Protein AF-A0A0L8GBX6-F1 (afdb_monomer_lite)

pLDDT: mean 94.2, std 7.74, range [41.94, 98.81]

InterPro domains:
  IPR024571 ERAP1-like C-terminal domain [PF11838] (95-309)
  IPR050344 Peptidase M1 family aminopeptidases [PTHR11533] (4-308)

Foldseek 3Di:
DDDPPDDPVCVQVCLVPVDDAAWEWEWEDDPWWKIKTFIDGDDQAAPDDDDLVVGPLSNFHQWFKWKDFPVCLPDIDTDGPRDRMDMDTDPGDAEMQICALVPTPYAYHYPPVNLVRLLVCLQVPVVSGPLSSLLRNLLRLLSCCSRVNHPVVSSVSSCQSLLVPDWLRNLVSNVVSCVVVQVVPVPPPCNVVVLVSLCVNLVSVLVVQDLDDDDDPRSLNNNLSSLLSCVVSPPPVSLVVLLVQLVCCLVPVDDDDPSCLLVSLQSNQQVDDPVSLVSLVVVLVPDPDPVSVVSSVSSSVNHPPVVSVVD

Sequence (311 aa):
QTVNGTYQIKKIMDTWTRQMGYPVVNIKADGKDHYIIEQKRFLLQPGDKFNVSESPYKYMWHIPFVYSFMSKPSQTELHWLSNSSDRIKATGSGWILGNVDHIGFYRVNYEVSMWKQLTEQLHKDHTVFVASSRAGLIGDALNLARAGQLDYHIALNITTYLKKESDFVPWKAFLDGLEFVNAMLDTSDSYGNFQKYLTDMVTPVFKKIKLNGKGTLPQRYMRRLILNAACNLEIPEAVQYATKMFKDWMETGRQLPSDLATIIYTVGIRQGNAREWDFTWNQTRHTNVAAEKHMLLEALAQTEVPWLFWR

Structure (mmCIF, N/CA/C/O backbone):
data_AF-A0A0L8GBX6-F1
#
_entry.id   AF-A0A0L8GBX6-F1
#
loop_
_atom_site.group_PDB
_atom_site.id
_atom_site.type_symbol
_atom_site.label_atom_id
_atom_site.label_alt_id
_atom_site.label_comp_id
_atom_site.label_asym_id
_atom_site.label_entity_id
_atom_site.label_seq_id
_atom_site.pdbx_PDB_ins_code
_atom_site.Cartn_x
_atom_site.Cartn_y
_atom_site.Cartn_z
_atom_site.occupancy
_atom_site.B_iso_or_equiv
_atom_site.auth_seq_id
_atom_site.auth_comp_id
_atom_site.auth_asym_id
_atom_site.auth_atom_id
_atom_site.pdbx_PDB_model_num
ATOM 1 N N . GLN A 1 1 ? 12.654 8.987 -29.866 1.00 50.06 1 GLN A N 1
ATOM 2 C CA . GLN A 1 1 ? 13.602 9.793 -30.667 1.00 50.06 1 GLN A CA 1
ATOM 3 C C . GLN A 1 1 ? 13.111 11.234 -30.689 1.00 50.06 1 GLN A C 1
ATOM 5 O O . GLN A 1 1 ? 11.961 11.467 -31.050 1.00 50.06 1 GLN A O 1
ATOM 10 N N . THR A 1 2 ? 13.925 12.169 -30.200 1.00 41.94 2 THR A N 1
ATOM 11 C CA . THR A 1 2 ? 13.651 13.613 -30.226 1.00 41.94 2 THR A CA 1
ATOM 12 C C . THR A 1 2 ? 13.906 14.153 -31.633 1.00 41.94 2 THR A C 1
ATOM 14 O O . THR A 1 2 ? 14.853 13.740 -32.296 1.00 41.94 2 THR A O 1
ATOM 17 N N . VAL A 1 3 ? 13.061 15.069 -32.102 1.00 44.28 3 VAL A N 1
ATOM 18 C CA . VAL A 1 3 ? 13.350 15.903 -33.279 1.00 44.28 3 VAL A CA 1
ATOM 19 C C . VAL A 1 3 ? 13.622 17.294 -32.717 1.00 44.28 3 VAL A C 1
ATOM 21 O O . VAL A 1 3 ? 12.799 17.803 -31.965 1.00 44.28 3 VAL A O 1
ATOM 24 N N . ASN A 1 4 ? 14.790 17.878 -32.996 1.00 42.16 4 ASN A N 1
ATOM 25 C CA . ASN A 1 4 ? 15.197 19.205 -32.502 1.00 42.16 4 ASN A CA 1
ATOM 26 C C . ASN A 1 4 ? 15.151 19.384 -30.970 1.00 42.16 4 ASN A C 1
ATOM 28 O O . ASN A 1 4 ? 14.726 20.425 -30.476 1.00 42.16 4 ASN A O 1
ATOM 32 N N . GLY A 1 5 ? 15.532 18.361 -30.196 1.00 56.31 5 GLY A N 1
ATOM 33 C CA . GLY A 1 5 ? 15.589 18.466 -28.728 1.00 56.31 5 GLY A CA 1
ATOM 34 C C . GLY A 1 5 ? 14.229 18.615 -28.031 1.00 56.31 5 GLY A C 1
ATOM 35 O O . GLY A 1 5 ? 14.183 18.738 -26.812 1.00 56.31 5 GLY A O 1
ATOM 36 N N . THR A 1 6 ? 13.119 18.553 -28.773 1.00 64.75 6 THR A N 1
ATOM 37 C CA . THR A 1 6 ? 11.760 18.593 -28.228 1.00 64.75 6 THR A CA 1
ATOM 38 C C . THR A 1 6 ? 11.142 17.199 -28.268 1.00 64.75 6 THR A C 1
ATOM 40 O O . THR A 1 6 ? 11.087 16.522 -29.300 1.00 64.75 6 THR A O 1
ATOM 43 N N . TYR A 1 7 ? 10.692 16.730 -27.104 1.00 70.94 7 TYR A N 1
ATOM 44 C CA . TYR A 1 7 ? 9.902 15.511 -27.008 1.00 70.94 7 TYR A CA 1
ATOM 45 C C . TYR A 1 7 ? 8.553 15.741 -27.684 1.00 70.94 7 TYR A C 1
ATOM 47 O O . TYR A 1 7 ? 7.867 16.725 -27.408 1.00 70.94 7 TYR A O 1
ATOM 55 N N . GLN A 1 8 ? 8.142 14.824 -28.561 1.00 86.25 8 GLN A N 1
ATOM 56 C CA . GLN A 1 8 ? 6.804 14.871 -29.145 1.00 86.25 8 GLN A CA 1
ATOM 57 C C . GLN A 1 8 ? 5.789 14.415 -28.092 1.00 86.25 8 GLN A C 1
ATOM 59 O O . GLN A 1 8 ? 5.391 13.252 -28.073 1.00 86.25 8 GLN A O 1
ATOM 64 N N . ILE A 1 9 ? 5.384 15.342 -27.215 1.00 90.88 9 ILE A N 1
ATOM 65 C CA . ILE A 1 9 ? 4.489 15.088 -26.073 1.00 90.88 9 ILE A CA 1
ATOM 66 C C . ILE A 1 9 ? 3.227 14.352 -26.511 1.00 90.88 9 ILE A C 1
ATOM 68 O O . ILE A 1 9 ? 2.837 13.385 -25.867 1.00 90.88 9 ILE A O 1
ATOM 72 N N . LYS A 1 10 ? 2.649 14.732 -27.658 1.00 93.69 10 LYS A N 1
ATOM 73 C CA . LYS A 1 10 ? 1.495 14.034 -28.230 1.00 93.69 10 LYS A CA 1
ATOM 74 C C . LYS A 1 10 ? 1.762 12.536 -28.413 1.00 93.69 10 LYS A C 1
ATOM 76 O O . LYS A 1 10 ? 0.964 11.739 -27.951 1.00 93.69 10 LYS A O 1
ATOM 81 N N . LYS A 1 11 ? 2.889 12.142 -29.020 1.00 92.44 11 LYS A N 1
ATOM 82 C CA . LYS A 1 11 ? 3.222 10.721 -29.232 1.00 92.44 11 LYS A CA 1
ATOM 83 C C . LYS A 1 11 ? 3.402 9.969 -27.917 1.00 92.44 11 LYS A C 1
ATOM 85 O O . LYS A 1 11 ? 2.966 8.831 -27.812 1.00 92.44 11 LYS A O 1
ATOM 90 N N . ILE A 1 12 ? 4.017 10.605 -26.919 1.00 94.31 12 ILE A N 1
ATOM 91 C CA . ILE A 1 12 ? 4.177 10.019 -25.583 1.00 94.31 12 ILE A CA 1
ATOM 92 C C . ILE A 1 12 ? 2.800 9.806 -24.947 1.00 94.31 12 ILE A C 1
ATOM 94 O O . ILE A 1 12 ? 2.446 8.678 -24.619 1.00 94.31 12 ILE A O 1
ATOM 98 N N . MET A 1 13 ? 1.998 10.866 -24.837 1.00 96.00 13 MET A N 1
ATOM 99 C CA . MET A 1 13 ? 0.688 10.831 -24.180 1.00 96.00 13 MET A CA 1
ATOM 100 C C . MET A 1 13 ? -0.334 9.972 -24.920 1.00 96.00 13 MET A C 1
ATOM 102 O O . MET A 1 13 ? -1.193 9.371 -24.281 1.00 96.00 13 MET A O 1
ATOM 106 N N . ASP A 1 14 ? -0.226 9.854 -26.241 1.00 96.94 14 ASP A N 1
ATOM 107 C CA . ASP A 1 14 ? -1.043 8.945 -27.040 1.00 96.94 14 ASP A CA 1
ATOM 108 C C . ASP A 1 14 ? -0.862 7.492 -26.556 1.00 96.94 14 ASP A C 1
ATOM 110 O O . ASP A 1 14 ? -1.855 6.791 -26.366 1.00 96.94 14 ASP A O 1
ATOM 114 N N . THR A 1 15 ? 0.365 7.065 -26.217 1.00 96.94 15 THR A N 1
ATOM 115 C CA . THR A 1 15 ? 0.583 5.730 -25.621 1.00 96.94 15 THR A CA 1
ATOM 116 C C . THR A 1 15 ? -0.029 5.579 -24.225 1.00 96.94 15 THR A C 1
ATOM 118 O O . THR A 1 15 ? -0.349 4.468 -23.828 1.00 96.94 15 THR A O 1
ATOM 121 N N . TRP A 1 16 ? -0.248 6.657 -23.471 1.00 97.44 16 TRP A N 1
ATOM 122 C CA . TRP A 1 16 ? -0.824 6.590 -22.118 1.00 97.44 16 TRP A CA 1
ATOM 123 C C . TRP A 1 16 ? -2.346 6.752 -22.082 1.00 97.44 16 TRP A C 1
ATOM 125 O O . TRP A 1 16 ? -2.990 6.261 -21.163 1.00 97.44 16 TRP A O 1
ATOM 135 N N . THR A 1 17 ? -2.926 7.441 -23.064 1.00 97.19 17 THR A N 1
ATOM 136 C CA . THR A 1 17 ? -4.338 7.871 -23.034 1.00 97.19 17 THR A CA 1
ATOM 137 C C . THR A 1 17 ? -5.224 7.158 -24.052 1.00 97.19 17 THR A C 1
ATOM 139 O O . THR A 1 17 ? -6.444 7.184 -23.915 1.00 97.19 17 THR A O 1
ATOM 142 N N . ARG A 1 18 ? -4.639 6.510 -25.070 1.00 97.06 18 ARG A N 1
ATOM 143 C CA . ARG A 1 18 ? -5.373 5.835 -26.158 1.00 97.06 18 ARG A CA 1
ATOM 144 C C . ARG A 1 18 ? -5.243 4.307 -26.141 1.00 97.06 18 ARG A C 1
ATOM 146 O O . ARG A 1 18 ? -5.521 3.652 -27.142 1.00 97.06 18 ARG A O 1
ATOM 153 N N . GLN A 1 19 ? -4.824 3.732 -25.019 1.00 96.19 19 GLN A N 1
ATOM 154 C CA . GLN A 1 19 ? -4.879 2.294 -24.754 1.00 96.19 19 GLN A CA 1
ATOM 155 C C . GLN A 1 19 ? -5.146 2.054 -23.268 1.00 96.19 19 GLN A C 1
ATOM 157 O O . GLN A 1 19 ? -4.774 2.868 -22.428 1.00 96.19 19 GLN A O 1
ATOM 162 N N . MET A 1 20 ? -5.803 0.942 -22.945 1.00 95.62 20 MET A N 1
ATOM 163 C CA . MET A 1 20 ? -6.130 0.588 -21.563 1.00 95.62 20 MET A CA 1
ATOM 164 C C . MET A 1 20 ? -4.948 -0.060 -20.826 1.00 95.62 20 MET A C 1
ATOM 166 O O . MET A 1 20 ? -4.113 -0.737 -21.430 1.00 95.62 20 MET A O 1
ATOM 170 N N . GLY A 1 21 ? -4.960 0.044 -19.497 1.00 95.94 21 GLY A N 1
ATOM 171 C CA . GLY A 1 21 ? -3.960 -0.568 -18.623 1.00 95.94 21 GLY A CA 1
ATOM 172 C C . GLY A 1 21 ? -2.679 0.257 -18.496 1.00 95.94 21 GLY A C 1
ATOM 173 O O . GLY A 1 21 ? -2.625 1.417 -18.897 1.00 95.94 21 GLY A O 1
ATOM 174 N N . TYR A 1 22 ? -1.656 -0.349 -17.901 1.00 97.56 22 TYR A N 1
ATOM 175 C CA . TYR A 1 22 ? -0.358 0.274 -17.649 1.00 97.56 22 TYR A CA 1
ATOM 176 C C . TYR A 1 22 ? 0.760 -0.783 -17.672 1.00 97.56 22 TYR A C 1
ATOM 178 O O . TYR A 1 22 ? 0.467 -1.984 -17.576 1.00 97.56 22 TYR A O 1
ATOM 186 N N . PRO A 1 23 ? 2.035 -0.379 -17.820 1.00 98.19 23 PRO A N 1
ATOM 187 C CA . PRO A 1 23 ? 3.134 -1.327 -17.899 1.00 98.19 23 PRO A CA 1
ATOM 188 C C . PRO A 1 23 ? 3.715 -1.716 -16.533 1.00 98.19 23 PRO A C 1
ATOM 190 O O . PRO A 1 23 ? 3.636 -0.986 -15.545 1.00 98.19 23 PRO A O 1
ATOM 193 N N . VAL A 1 24 ? 4.382 -2.866 -16.525 1.00 98.56 24 VAL A N 1
ATOM 194 C CA . VAL A 1 24 ? 5.437 -3.225 -15.577 1.00 98.56 24 VAL A CA 1
ATOM 195 C C . VAL A 1 24 ? 6.780 -3.160 -16.303 1.00 98.56 24 VAL A C 1
ATOM 197 O O . VAL A 1 24 ? 6.906 -3.642 -17.431 1.00 98.56 24 VAL A O 1
ATOM 200 N N . VAL A 1 25 ? 7.785 -2.568 -15.662 1.00 98.75 25 VAL A N 1
ATOM 201 C CA . VAL A 1 25 ? 9.176 -2.555 -16.124 1.00 98.75 25 VAL A CA 1
ATOM 202 C C . VAL A 1 25 ? 9.954 -3.598 -15.329 1.00 98.75 25 VAL A C 1
ATOM 204 O O . VAL A 1 25 ? 10.100 -3.476 -14.117 1.00 98.75 25 VAL A O 1
ATOM 207 N N . ASN A 1 26 ? 10.437 -4.634 -16.007 1.00 98.75 26 ASN A N 1
ATOM 208 C CA . ASN A 1 26 ? 11.270 -5.683 -15.434 1.00 98.75 26 ASN A CA 1
ATOM 209 C C . ASN A 1 26 ? 12.742 -5.299 -15.561 1.00 98.75 26 ASN A C 1
ATOM 211 O O . ASN A 1 26 ? 13.184 -4.931 -16.648 1.00 98.75 26 ASN A O 1
ATOM 215 N N . ILE A 1 27 ? 13.497 -5.429 -14.476 1.00 98.38 27 ILE A N 1
ATOM 216 C CA . ILE A 1 27 ? 14.912 -5.073 -14.404 1.00 98.38 27 ILE A CA 1
ATOM 217 C C . ILE A 1 27 ? 15.731 -6.313 -14.067 1.00 98.38 27 ILE A C 1
ATOM 219 O O . ILE A 1 27 ? 15.430 -7.027 -13.108 1.00 98.38 27 ILE A O 1
ATOM 223 N N . LYS A 1 28 ? 16.775 -6.565 -14.856 1.00 96.94 28 LYS A N 1
ATOM 224 C CA . LYS A 1 28 ? 17.704 -7.686 -14.665 1.00 96.94 28 LYS A CA 1
ATOM 225 C C . LYS A 1 28 ? 19.137 -7.217 -14.870 1.00 96.94 28 LYS A C 1
ATOM 227 O O . LYS A 1 28 ? 19.373 -6.352 -15.714 1.00 96.94 28 LYS A O 1
ATOM 232 N N . ALA A 1 29 ? 20.089 -7.778 -14.134 1.00 94.19 29 ALA A N 1
ATOM 233 C CA . ALA A 1 29 ? 21.500 -7.574 -14.420 1.00 94.19 29 ALA A CA 1
ATOM 234 C C . ALA A 1 29 ? 21.865 -8.158 -15.791 1.00 94.19 29 ALA A C 1
ATOM 236 O O . ALA A 1 29 ? 21.363 -9.201 -16.212 1.00 94.19 29 ALA A O 1
ATOM 237 N N . ASP A 1 30 ? 22.770 -7.472 -16.476 1.00 93.31 30 ASP A N 1
ATOM 238 C CA . ASP A 1 30 ? 23.343 -7.876 -17.751 1.00 93.31 30 ASP A CA 1
ATOM 239 C C . ASP A 1 30 ? 24.867 -7.769 -17.659 1.00 93.31 30 ASP A C 1
ATOM 241 O O . ASP A 1 30 ? 25.499 -6.761 -17.993 1.00 93.31 30 ASP A O 1
ATOM 245 N N . GLY A 1 31 ? 25.453 -8.819 -17.083 1.00 88.06 31 GLY A N 1
ATOM 246 C CA . GLY A 1 31 ? 26.841 -8.808 -16.643 1.00 88.06 31 GLY A CA 1
ATOM 247 C C . GLY A 1 31 ? 27.059 -7.875 -15.448 1.00 88.06 31 GLY A C 1
ATOM 248 O O . GLY A 1 31 ? 26.172 -7.676 -14.622 1.00 88.06 31 GLY A O 1
ATOM 249 N N . LYS A 1 32 ? 28.276 -7.332 -15.326 1.00 85.12 32 LYS A N 1
ATOM 250 C CA . LYS A 1 32 ? 28.657 -6.431 -14.221 1.00 85.12 32 LYS A CA 1
ATOM 251 C C . LYS A 1 32 ? 28.409 -4.953 -14.523 1.00 85.12 32 LYS A C 1
ATOM 253 O O . LYS A 1 32 ? 28.341 -4.151 -13.598 1.00 85.12 32 LYS A O 1
ATOM 258 N N . ASP A 1 33 ? 28.283 -4.613 -15.803 1.00 91.44 33 ASP A N 1
ATOM 259 C CA . ASP A 1 33 ? 28.371 -3.228 -16.270 1.00 91.44 33 ASP A CA 1
ATOM 260 C C . ASP A 1 33 ? 27.039 -2.674 -16.780 1.00 91.44 33 ASP A C 1
ATOM 262 O O . ASP A 1 33 ? 26.972 -1.494 -17.124 1.00 91.44 33 ASP A O 1
ATOM 266 N N . HIS A 1 34 ? 25.986 -3.495 -16.868 1.00 95.19 34 HIS A N 1
ATOM 267 C CA . HIS A 1 34 ? 24.696 -3.083 -17.418 1.00 95.19 34 HIS A CA 1
ATOM 268 C C . HIS A 1 34 ? 23.513 -3.716 -16.680 1.00 95.19 34 HIS A C 1
ATOM 270 O O . HIS A 1 34 ? 23.617 -4.781 -16.073 1.00 95.19 34 HIS A O 1
ATOM 276 N N . TYR A 1 35 ? 22.368 -3.053 -16.797 1.00 96.94 35 TYR A N 1
ATOM 277 C CA . TYR A 1 35 ? 21.045 -3.573 -16.484 1.00 96.94 35 TYR A CA 1
ATOM 278 C C . TYR A 1 35 ? 20.208 -3.589 -17.761 1.00 96.94 35 TYR A C 1
ATOM 280 O O . TYR A 1 35 ? 20.256 -2.640 -18.545 1.00 96.94 35 TYR A O 1
ATOM 288 N N . ILE A 1 36 ? 19.414 -4.635 -17.957 1.00 97.75 36 ILE A N 1
ATOM 289 C CA . ILE A 1 36 ? 18.358 -4.664 -18.969 1.00 97.75 36 ILE A CA 1
ATOM 290 C C . ILE A 1 36 ? 17.059 -4.230 -18.302 1.00 97.75 36 ILE A C 1
ATOM 292 O O . ILE A 1 36 ? 16.670 -4.790 -17.276 1.00 97.75 36 ILE A O 1
ATOM 296 N N . ILE A 1 37 ? 16.382 -3.261 -18.916 1.00 98.38 37 ILE A N 1
ATOM 297 C CA . ILE A 1 37 ? 15.014 -2.872 -18.578 1.00 98.38 37 ILE A CA 1
ATOM 298 C C . ILE A 1 37 ? 14.073 -3.339 -19.689 1.00 98.38 37 ILE A C 1
ATOM 300 O O . ILE A 1 37 ? 14.341 -3.121 -20.867 1.00 98.38 37 ILE A O 1
ATOM 304 N N . GLU A 1 38 ? 12.975 -3.999 -19.333 1.00 98.56 38 GLU A N 1
ATOM 305 C CA . GLU A 1 38 ? 12.003 -4.560 -20.278 1.00 98.56 38 GLU A CA 1
ATOM 306 C C . GLU A 1 38 ? 10.580 -4.197 -19.849 1.00 98.56 38 GLU A C 1
ATOM 308 O O . GLU A 1 38 ? 10.145 -4.562 -18.757 1.00 98.56 38 GLU A O 1
ATOM 313 N N . GLN A 1 39 ? 9.828 -3.513 -20.712 1.00 98.31 39 GLN A N 1
ATOM 314 C CA . GLN A 1 39 ? 8.428 -3.190 -20.442 1.00 98.31 39 GLN A CA 1
ATOM 315 C C . GLN A 1 39 ? 7.481 -4.276 -20.954 1.00 98.31 39 GLN A C 1
ATOM 317 O O . GLN A 1 39 ? 7.644 -4.807 -22.054 1.00 98.31 39 GLN A O 1
ATOM 322 N N . LYS A 1 40 ? 6.447 -4.569 -20.165 1.00 96.31 40 LYS A N 1
ATOM 323 C CA . LYS A 1 40 ? 5.321 -5.437 -20.536 1.00 96.31 40 LYS A CA 1
ATOM 324 C C . LYS A 1 40 ? 4.026 -4.847 -20.001 1.00 96.31 40 LYS A C 1
ATOM 326 O O . LYS A 1 40 ? 4.043 -4.171 -18.977 1.00 96.31 40 LYS A O 1
ATOM 331 N N . ARG A 1 41 ? 2.891 -5.135 -20.642 1.00 97.50 41 ARG A N 1
ATOM 332 C CA . ARG A 1 41 ? 1.573 -4.842 -20.058 1.00 97.50 41 ARG A CA 1
ATOM 333 C C . ARG A 1 41 ? 1.441 -5.573 -18.722 1.00 97.50 41 ARG A C 1
ATOM 335 O O . ARG A 1 41 ? 1.626 -6.787 -18.674 1.00 97.50 41 ARG A O 1
ATOM 342 N N . PHE A 1 42 ? 1.103 -4.850 -17.659 1.00 97.94 42 PHE A N 1
ATOM 343 C CA . PHE A 1 42 ? 0.782 -5.467 -16.380 1.00 97.94 42 PHE A CA 1
ATOM 344 C C . PHE A 1 42 ? -0.674 -5.944 -16.383 1.00 97.94 42 PHE A C 1
ATOM 346 O O . PHE A 1 42 ? -1.583 -5.197 -16.752 1.00 97.94 42 PHE A O 1
ATOM 353 N N . LEU A 1 43 ? -0.883 -7.189 -15.965 1.00 97.06 43 LEU A N 1
ATOM 354 C CA . LEU A 1 43 ? -2.191 -7.800 -15.751 1.00 97.06 43 LEU A CA 1
ATOM 355 C C . LEU A 1 43 ? -2.208 -8.372 -14.340 1.00 97.06 43 LEU A C 1
ATOM 357 O O . LEU A 1 43 ? -1.216 -8.952 -13.901 1.00 97.06 43 LEU A O 1
ATOM 361 N N . LEU A 1 44 ? -3.307 -8.145 -13.622 1.00 94.31 44 LEU A N 1
ATOM 362 C CA . LEU A 1 44 ? -3.374 -8.438 -12.195 1.00 94.31 44 LEU A CA 1
ATOM 363 C C . LEU A 1 44 ? -3.715 -9.900 -11.906 1.00 94.31 44 LEU A C 1
ATOM 365 O O . LEU A 1 44 ? -3.267 -10.403 -10.880 1.00 94.31 44 LEU A O 1
ATOM 369 N N . GLN A 1 45 ? -4.512 -10.568 -12.749 1.00 91.94 45 GLN A N 1
ATOM 370 C CA . GLN A 1 45 ? -4.819 -11.978 -12.522 1.00 91.94 45 GLN A CA 1
ATOM 371 C C . GLN A 1 45 ? -3.765 -12.866 -13.195 1.00 91.94 45 GLN A C 1
ATOM 373 O O . GLN A 1 45 ? -3.465 -12.683 -14.382 1.00 91.94 45 GLN A O 1
ATOM 378 N N . PRO A 1 46 ? -3.191 -13.834 -12.461 1.00 89.56 46 PRO A N 1
ATOM 379 C CA . PRO A 1 46 ? -2.285 -14.810 -13.043 1.00 89.56 46 PRO A CA 1
ATOM 380 C C . PRO A 1 46 ? -2.946 -15.549 -14.209 1.00 89.56 46 PRO A C 1
ATOM 382 O O . PRO A 1 46 ? -4.043 -16.085 -14.082 1.00 89.56 46 PRO A O 1
ATOM 385 N N . GLY A 1 47 ? -2.257 -15.605 -15.348 1.00 87.44 47 GLY A N 1
ATOM 386 C CA . GLY A 1 47 ? -2.740 -16.313 -16.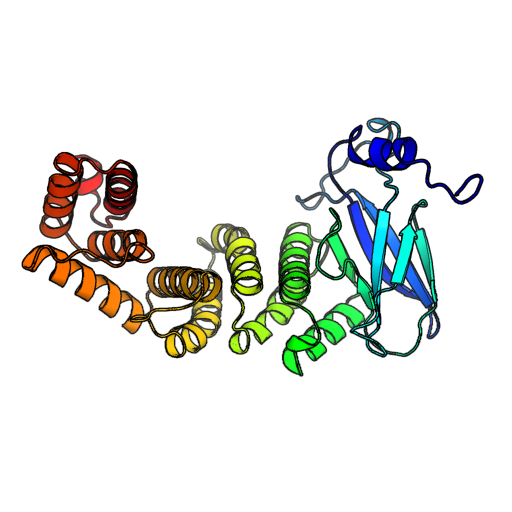535 1.00 87.44 47 GLY A CA 1
ATOM 387 C C . GLY A 1 47 ? -3.661 -15.503 -17.451 1.00 87.44 47 GLY A C 1
ATOM 388 O O . GLY A 1 47 ? -3.973 -16.001 -18.536 1.00 87.44 47 GLY A O 1
ATOM 389 N N . ASP A 1 48 ? -4.029 -14.268 -17.086 1.00 90.69 48 ASP A N 1
ATOM 390 C CA . ASP A 1 48 ? -4.744 -13.370 -17.994 1.00 90.69 48 ASP A CA 1
ATOM 391 C C . ASP A 1 48 ? -3.955 -13.185 -19.295 1.00 90.69 48 ASP A C 1
ATOM 393 O O . ASP A 1 48 ? -2.744 -12.939 -19.311 1.00 90.69 48 ASP A O 1
ATOM 397 N N . LYS A 1 49 ? -4.672 -13.284 -20.414 1.00 90.62 49 LYS A N 1
ATOM 398 C CA . LYS A 1 49 ? -4.134 -13.062 -21.755 1.00 90.62 49 LYS A CA 1
ATOM 399 C C . LYS A 1 49 ? -4.765 -11.818 -22.352 1.00 90.62 49 LYS A C 1
ATOM 401 O O . LYS A 1 49 ? -5.895 -11.461 -22.040 1.00 90.62 49 LYS A O 1
ATOM 406 N N . PHE A 1 50 ? -4.035 -11.186 -23.257 1.00 92.44 50 PHE A N 1
ATOM 407 C CA . PHE A 1 50 ? -4.532 -10.056 -24.023 1.00 92.44 50 PHE A CA 1
ATOM 408 C C . PHE A 1 50 ? -4.167 -10.207 -25.490 1.00 92.44 50 PHE A C 1
ATOM 410 O O . PHE A 1 50 ? -3.140 -10.798 -25.832 1.00 92.44 50 PHE A O 1
ATOM 417 N N . ASN A 1 51 ? -4.995 -9.638 -26.360 1.00 94.19 51 ASN A N 1
ATOM 418 C CA . ASN A 1 51 ? -4.695 -9.572 -27.777 1.00 94.19 51 ASN A CA 1
ATOM 419 C C . ASN A 1 51 ? -3.917 -8.287 -28.078 1.00 94.19 51 ASN A C 1
ATOM 421 O O . ASN A 1 51 ? -4.436 -7.183 -27.952 1.00 94.19 51 ASN A O 1
ATOM 425 N N . VAL A 1 52 ? -2.662 -8.429 -28.504 1.00 92.94 52 VAL A N 1
ATOM 426 C CA . VAL A 1 52 ? -1.772 -7.300 -28.825 1.00 92.94 52 VAL A CA 1
ATOM 427 C C . VAL A 1 52 ? -2.373 -6.373 -29.892 1.00 92.94 52 VAL A C 1
ATOM 429 O O . VAL A 1 52 ? -2.138 -5.167 -29.843 1.00 92.94 52 VAL A O 1
ATOM 432 N N . SER A 1 53 ? -3.176 -6.909 -30.818 1.00 94.31 53 SER A N 1
ATOM 433 C CA . SER A 1 53 ? -3.799 -6.140 -31.903 1.00 94.31 53 SER A CA 1
ATOM 434 C C . SER A 1 53 ? -4.966 -5.252 -31.455 1.00 94.31 53 SER A C 1
ATOM 436 O O . SER A 1 53 ? -5.393 -4.403 -32.232 1.00 94.31 53 SER A O 1
ATOM 438 N N . GLU A 1 54 ? -5.479 -5.403 -30.228 1.00 95.19 54 GLU A N 1
ATOM 439 C CA . GLU A 1 54 ? -6.526 -4.515 -29.685 1.00 95.19 54 GLU A CA 1
ATOM 440 C C . GLU A 1 54 ? -6.006 -3.103 -29.405 1.00 95.19 54 GLU A C 1
ATOM 442 O O . GLU A 1 54 ? -6.780 -2.146 -29.380 1.00 95.19 54 GLU A O 1
ATOM 447 N N . SER A 1 55 ? -4.694 -2.958 -29.201 1.00 96.06 55 SER A N 1
ATOM 448 C CA . SER A 1 55 ? -4.065 -1.657 -29.027 1.00 96.06 55 SER A CA 1
ATOM 449 C C . SER A 1 55 ? -3.354 -1.222 -30.311 1.00 96.06 55 SER A C 1
ATOM 451 O O . SER A 1 55 ? -2.469 -1.939 -30.791 1.00 96.06 55 SER A O 1
ATOM 453 N N . PRO A 1 56 ? -3.605 0.001 -30.814 1.00 95.25 56 PRO A N 1
ATOM 454 C CA . PRO A 1 56 ? -2.817 0.562 -31.912 1.00 95.25 56 PRO A CA 1
ATOM 455 C C . PRO A 1 56 ? -1.338 0.774 -31.535 1.00 95.25 56 PRO A C 1
ATOM 457 O O . PRO A 1 56 ? -0.494 0.915 -32.418 1.00 95.25 56 PRO A O 1
ATOM 460 N N . TYR A 1 57 ? -1.007 0.752 -30.239 1.00 95.88 57 TYR A N 1
ATOM 461 C CA . TYR A 1 57 ? 0.358 0.853 -29.711 1.00 95.88 57 TYR A CA 1
ATOM 462 C C . TYR A 1 57 ? 0.912 -0.494 -29.238 1.00 95.88 57 TYR A C 1
ATOM 464 O O . TYR A 1 57 ? 1.981 -0.528 -28.633 1.00 95.88 57 TYR A O 1
ATOM 472 N N . LYS A 1 58 ? 0.200 -1.605 -29.489 1.00 96.00 58 LYS A N 1
ATOM 473 C CA . LYS A 1 58 ? 0.618 -2.968 -29.119 1.00 96.00 58 LYS A CA 1
ATOM 474 C C . LYS A 1 58 ? 0.939 -3.136 -27.627 1.00 96.00 58 LYS A C 1
ATOM 476 O O . LYS A 1 58 ? 1.753 -3.981 -27.267 1.00 96.00 58 LYS A O 1
ATOM 481 N N . TYR A 1 59 ? 0.314 -2.326 -26.766 1.00 96.81 59 TYR A N 1
ATOM 482 C CA . T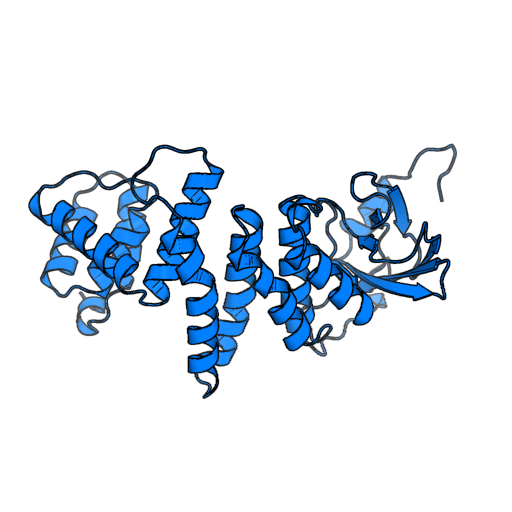YR A 1 59 ? 0.619 -2.257 -25.332 1.00 96.81 59 TYR A CA 1
ATOM 483 C C . TYR A 1 59 ? 2.094 -1.974 -25.038 1.00 96.81 59 TYR A C 1
ATOM 485 O O . TYR A 1 59 ? 2.705 -2.591 -24.168 1.00 96.81 59 TYR A O 1
ATOM 493 N N . MET A 1 60 ? 2.658 -1.027 -25.785 1.00 96.62 60 MET A N 1
ATOM 494 C CA . MET A 1 60 ? 3.950 -0.415 -25.511 1.00 96.62 60 MET A CA 1
ATOM 495 C C . MET A 1 60 ? 3.737 1.056 -25.154 1.00 96.62 60 MET A C 1
ATOM 497 O O . MET A 1 60 ? 2.909 1.742 -25.761 1.00 96.62 60 MET A O 1
ATOM 501 N N . TRP A 1 61 ? 4.486 1.534 -24.167 1.00 97.69 61 TRP A N 1
ATOM 502 C CA . TRP A 1 61 ? 4.432 2.903 -23.676 1.00 97.69 61 TRP A CA 1
ATOM 503 C C . TRP A 1 61 ? 5.767 3.606 -23.888 1.00 97.69 61 TRP A C 1
ATOM 505 O O . TRP A 1 61 ? 6.832 2.989 -23.860 1.00 97.69 61 TRP A O 1
ATOM 515 N N . HIS A 1 62 ? 5.716 4.924 -24.062 1.00 96.94 62 HIS A N 1
ATOM 516 C CA . HIS A 1 62 ? 6.897 5.769 -23.910 1.00 96.94 62 HIS A CA 1
ATOM 517 C C . HIS A 1 62 ? 7.048 6.128 -22.432 1.00 96.94 62 HIS A C 1
ATOM 519 O O . HIS A 1 62 ? 6.385 7.044 -21.936 1.00 96.94 62 HIS A O 1
ATOM 525 N N . ILE A 1 63 ? 7.888 5.371 -21.725 1.00 97.62 63 ILE A N 1
ATOM 526 C CA . ILE A 1 63 ? 8.026 5.457 -20.270 1.00 97.62 63 ILE A CA 1
ATOM 527 C C . ILE A 1 63 ? 9.202 6.381 -19.910 1.00 97.62 63 ILE A C 1
ATOM 529 O O . ILE A 1 63 ? 10.336 6.080 -20.299 1.00 97.62 63 ILE A O 1
ATOM 533 N N . PRO A 1 64 ? 8.978 7.475 -19.153 1.00 96.25 64 PRO A N 1
ATOM 534 C CA . PRO A 1 64 ? 10.055 8.195 -18.483 1.00 96.25 64 PRO A CA 1
ATOM 535 C C . PRO A 1 64 ? 10.527 7.364 -17.283 1.00 96.25 64 PRO A C 1
ATOM 537 O O . PRO A 1 64 ? 9.957 7.419 -16.190 1.00 96.25 64 PRO A O 1
ATOM 540 N N . PHE A 1 65 ? 11.538 6.531 -17.511 1.00 97.44 65 PHE A N 1
ATOM 541 C CA . PHE A 1 65 ? 12.095 5.648 -16.500 1.00 97.44 65 PHE A CA 1
ATOM 542 C C . PHE A 1 65 ? 13.106 6.418 -15.647 1.00 97.44 65 PHE A C 1
ATOM 544 O O . PHE A 1 65 ? 14.234 6.665 -16.074 1.00 97.44 65 PHE A O 1
ATOM 551 N N . VAL A 1 66 ? 12.671 6.837 -14.458 1.00 97.12 66 VAL A N 1
ATOM 552 C CA . VAL A 1 66 ? 13.506 7.546 -13.481 1.00 97.12 66 VAL A CA 1
ATOM 553 C C . VAL A 1 66 ? 14.108 6.528 -12.525 1.00 97.12 66 VAL A C 1
ATOM 555 O O . VAL A 1 66 ? 13.369 5.729 -11.952 1.00 97.12 66 VAL A O 1
ATOM 558 N N . TYR A 1 67 ? 15.423 6.551 -12.335 1.00 97.44 67 TYR A N 1
ATOM 559 C CA . TYR A 1 67 ? 16.114 5.575 -11.494 1.00 97.44 67 TYR A CA 1
ATOM 560 C C . TYR A 1 67 ? 17.274 6.182 -10.705 1.00 97.44 67 TYR A C 1
ATOM 562 O O . TYR A 1 67 ? 17.755 7.267 -11.023 1.00 97.44 67 TYR A O 1
ATOM 570 N N . SER A 1 68 ? 17.733 5.470 -9.678 1.00 96.94 68 SER A N 1
ATOM 571 C CA . SER A 1 68 ? 18.983 5.757 -8.969 1.00 96.94 68 SER A CA 1
ATOM 572 C C . SER A 1 68 ? 19.746 4.470 -8.658 1.00 96.94 68 SER A C 1
ATOM 574 O O . SER A 1 68 ? 19.185 3.372 -8.661 1.00 96.94 68 SER A O 1
ATOM 576 N N . PHE A 1 69 ? 21.049 4.594 -8.410 1.00 97.00 69 PHE A N 1
ATOM 577 C CA . PHE A 1 69 ? 21.919 3.468 -8.069 1.00 97.00 69 PHE A CA 1
ATOM 578 C C . PHE A 1 69 ? 22.296 3.482 -6.593 1.00 97.00 69 PHE A C 1
ATOM 580 O O . PHE A 1 69 ? 22.421 4.546 -5.988 1.00 97.00 69 PHE A O 1
ATOM 587 N N . 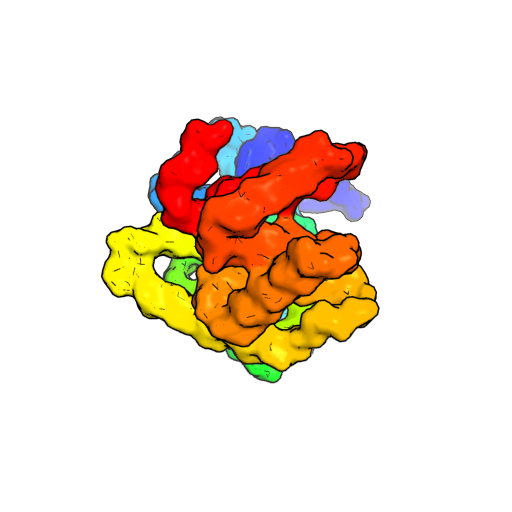MET A 1 70 ? 22.617 2.307 -6.048 1.00 95.50 70 MET A N 1
ATOM 588 C CA . MET A 1 70 ? 23.152 2.167 -4.690 1.00 95.50 70 MET A CA 1
ATOM 589 C C . MET A 1 70 ? 24.383 3.045 -4.413 1.00 95.50 70 MET A C 1
ATOM 591 O O . MET A 1 70 ? 24.551 3.532 -3.298 1.00 95.50 70 MET A O 1
ATOM 595 N N . SER A 1 71 ? 25.240 3.271 -5.413 1.00 94.62 71 SER A N 1
ATOM 596 C CA . SER A 1 71 ? 26.433 4.120 -5.290 1.00 94.62 71 SER A CA 1
ATOM 597 C C . SER A 1 71 ? 26.103 5.608 -5.122 1.00 94.62 71 SER A C 1
ATOM 599 O O . SER A 1 71 ? 26.911 6.354 -4.568 1.00 94.62 71 SER A O 1
ATOM 601 N N . LYS A 1 72 ? 24.934 6.048 -5.606 1.00 94.69 72 LYS A N 1
ATOM 602 C CA . LYS A 1 72 ? 24.475 7.444 -5.600 1.00 94.69 72 LYS A CA 1
ATOM 603 C C . LYS A 1 72 ? 22.953 7.510 -5.391 1.00 94.69 72 LYS A C 1
ATOM 605 O O . LYS A 1 72 ? 22.231 7.955 -6.282 1.00 94.69 72 LYS A O 1
ATOM 610 N N . PRO A 1 73 ? 22.446 7.091 -4.220 1.00 93.06 73 PRO A N 1
ATOM 611 C CA . PRO A 1 73 ? 21.011 6.893 -3.998 1.00 93.06 73 PRO A CA 1
ATOM 612 C C . PRO A 1 73 ? 20.187 8.181 -4.139 1.00 93.06 73 PRO A C 1
ATOM 614 O O . PRO A 1 73 ? 19.029 8.127 -4.543 1.00 93.06 73 PRO A O 1
ATOM 617 N N . SER A 1 74 ? 20.794 9.334 -3.838 1.00 92.19 74 SER A N 1
ATOM 618 C CA . SER A 1 74 ? 20.167 10.660 -3.916 1.00 92.19 74 SER A CA 1
ATOM 619 C C . SER A 1 74 ? 20.237 11.312 -5.301 1.00 92.19 74 SER A C 1
ATOM 621 O O . SER A 1 74 ? 19.661 12.380 -5.487 1.00 92.19 74 SER A O 1
ATOM 623 N N . GLN A 1 75 ? 20.955 10.720 -6.261 1.00 94.44 75 GLN A N 1
ATOM 624 C CA . GLN A 1 75 ? 21.048 11.236 -7.625 1.00 94.44 75 GLN A CA 1
ATOM 625 C C . GLN A 1 75 ? 20.137 10.417 -8.539 1.00 94.44 75 GLN A C 1
ATOM 627 O O . GLN A 1 75 ? 20.359 9.223 -8.734 1.00 94.44 75 GLN A O 1
ATOM 632 N N . THR A 1 76 ? 19.127 11.072 -9.109 1.00 95.38 76 THR A N 1
ATOM 633 C CA . THR A 1 76 ? 18.235 10.454 -10.089 1.00 95.38 76 THR A CA 1
ATOM 634 C C . THR A 1 76 ? 18.731 10.678 -11.512 1.00 95.38 76 THR A C 1
ATOM 636 O O . THR A 1 76 ? 19.265 11.731 -11.863 1.00 95.38 76 THR A O 1
ATOM 639 N N . GLU A 1 77 ? 18.532 9.665 -12.342 1.00 95.94 77 GLU A N 1
ATOM 640 C CA . GLU A 1 77 ? 18.758 9.690 -13.780 1.00 95.94 77 GLU A CA 1
ATOM 641 C C . GLU A 1 77 ? 17.435 9.397 -14.499 1.00 95.94 77 GLU A C 1
ATOM 643 O O . GLU A 1 77 ? 16.553 8.729 -13.955 1.00 95.94 77 GLU A O 1
ATOM 648 N N . LEU A 1 78 ? 17.280 9.917 -15.719 1.00 95.50 78 LEU A N 1
ATOM 649 C CA . LEU A 1 78 ? 16.097 9.711 -16.556 1.00 95.50 78 LEU A CA 1
ATOM 650 C C . LEU A 1 78 ? 16.497 9.006 -17.849 1.00 95.50 78 LEU A C 1
ATOM 652 O O . LEU A 1 78 ? 17.298 9.530 -18.624 1.00 95.50 78 LEU A O 1
ATOM 656 N N . HIS A 1 79 ? 15.852 7.877 -18.125 1.00 95.38 79 HIS A N 1
ATOM 657 C CA . HIS A 1 79 ? 15.946 7.165 -19.393 1.00 95.38 79 HIS A CA 1
ATOM 658 C C . HIS A 1 79 ? 14.571 7.044 -20.052 1.00 95.38 79 HIS A C 1
ATOM 660 O O . HIS A 1 79 ? 13.590 6.681 -19.409 1.00 95.38 79 HIS A O 1
ATOM 666 N N . TRP A 1 80 ? 14.476 7.322 -21.351 1.00 94.94 80 TRP A N 1
ATOM 667 C CA . TRP A 1 80 ? 13.219 7.175 -22.090 1.00 94.94 80 TRP A CA 1
ATOM 668 C C . TRP A 1 80 ? 13.104 5.784 -22.708 1.00 94.94 80 TRP A C 1
ATOM 670 O O . TRP A 1 80 ? 13.536 5.561 -23.841 1.00 94.94 80 TRP A O 1
ATOM 680 N N . LEU A 1 81 ? 12.442 4.865 -22.004 1.00 96.69 81 LEU A N 1
ATOM 681 C CA . LEU A 1 81 ? 12.156 3.528 -22.518 1.00 96.69 81 LEU A CA 1
ATOM 682 C C . LEU A 1 81 ? 11.029 3.609 -23.560 1.00 96.69 81 LEU A C 1
ATOM 684 O O . LEU A 1 81 ? 9.849 3.697 -23.230 1.00 96.69 81 LEU A O 1
ATOM 688 N N . SER A 1 82 ? 11.418 3.644 -24.836 1.00 93.25 82 SER A N 1
ATOM 689 C CA . SER A 1 82 ? 10.502 3.752 -25.987 1.00 93.25 82 SER A CA 1
ATOM 690 C C . SER A 1 82 ? 10.336 2.454 -26.777 1.00 93.25 82 SER A C 1
ATOM 692 O O . SER A 1 82 ? 9.443 2.369 -27.614 1.00 93.25 82 SER A O 1
ATOM 694 N N . ASN A 1 83 ? 11.211 1.482 -26.528 1.00 93.75 83 ASN A N 1
ATOM 695 C CA . ASN A 1 83 ? 11.183 0.149 -27.120 1.00 93.75 83 ASN A CA 1
ATOM 696 C C . ASN A 1 83 ? 10.717 -0.869 -26.070 1.00 93.75 83 ASN A C 1
ATOM 698 O O . ASN A 1 83 ? 10.593 -0.536 -24.889 1.00 93.75 83 ASN A O 1
ATOM 702 N N . SER A 1 84 ? 10.509 -2.122 -26.483 1.00 95.56 84 SER A N 1
ATOM 703 C CA . SER A 1 84 ? 10.170 -3.222 -25.569 1.00 95.56 84 SER A CA 1
ATOM 704 C C . SER A 1 84 ? 11.232 -3.443 -24.491 1.00 95.56 84 SER A C 1
ATOM 706 O O . SER A 1 84 ? 10.899 -3.799 -23.365 1.00 95.56 84 SER A O 1
ATOM 708 N N . SER A 1 85 ? 12.501 -3.202 -24.820 1.00 97.69 85 SER A N 1
ATOM 709 C CA . SER A 1 85 ? 13.625 -3.305 -23.896 1.00 97.69 85 SER A CA 1
ATOM 710 C C . SER A 1 85 ? 14.728 -2.309 -24.230 1.00 97.69 85 SER A C 1
ATOM 712 O O . SER A 1 85 ? 14.860 -1.894 -25.384 1.00 97.69 85 SER A O 1
ATOM 714 N N . ASP A 1 86 ? 15.545 -1.975 -23.238 1.00 97.31 86 ASP A N 1
ATOM 715 C CA . ASP A 1 86 ? 16.751 -1.164 -23.399 1.00 97.31 86 ASP A CA 1
ATOM 716 C C . ASP A 1 86 ? 17.814 -1.529 -22.348 1.00 97.31 86 ASP A C 1
ATOM 718 O O . ASP A 1 86 ? 17.539 -2.298 -21.421 1.00 97.31 86 ASP A O 1
ATOM 722 N N . ARG A 1 87 ? 19.029 -0.989 -22.493 1.00 96.19 87 ARG A N 1
ATOM 723 C CA . ARG A 1 87 ? 20.149 -1.213 -21.567 1.00 96.19 87 ARG A CA 1
ATOM 724 C C . ARG A 1 87 ? 20.528 0.077 -20.848 1.00 96.19 87 ARG A C 1
ATOM 726 O O . ARG A 1 87 ? 20.746 1.107 -21.477 1.00 96.19 87 ARG A O 1
ATOM 733 N N . ILE A 1 88 ? 20.685 -0.010 -19.532 1.00 96.50 88 ILE A N 1
ATOM 734 C CA . ILE A 1 88 ? 21.217 1.057 -18.681 1.00 96.50 88 ILE A CA 1
ATOM 735 C C . ILE A 1 88 ? 22.619 0.658 -18.236 1.00 96.50 88 ILE A C 1
ATOM 737 O O . ILE A 1 88 ? 22.824 -0.448 -17.742 1.00 96.50 88 ILE A O 1
ATOM 741 N N . LYS A 1 89 ? 23.592 1.559 -18.382 1.00 95.62 89 LYS A N 1
ATOM 742 C CA . LYS A 1 89 ? 24.952 1.335 -17.883 1.00 95.62 89 LYS A CA 1
ATOM 743 C C . LYS A 1 89 ? 24.968 1.408 -16.355 1.00 95.62 89 LYS A C 1
ATOM 745 O O . LYS A 1 89 ? 24.539 2.401 -15.777 1.00 95.62 89 LYS A O 1
ATOM 750 N N . ALA A 1 90 ? 25.486 0.374 -15.705 1.00 91.75 90 ALA A N 1
ATOM 751 C CA . ALA A 1 90 ? 25.678 0.350 -14.265 1.00 91.75 90 ALA A CA 1
ATOM 752 C C . ALA A 1 90 ? 26.821 1.294 -13.855 1.00 91.75 90 ALA A C 1
ATOM 754 O O . ALA A 1 90 ? 27.833 1.421 -14.545 1.00 91.75 90 ALA A O 1
ATOM 755 N N . THR A 1 91 ? 26.676 1.944 -12.700 1.00 86.69 91 THR A N 1
ATOM 756 C CA . THR A 1 91 ? 27.710 2.822 -12.114 1.00 86.69 91 THR A CA 1
ATOM 757 C C . THR A 1 91 ? 28.405 2.188 -10.902 1.00 86.69 91 THR A C 1
ATOM 759 O O . THR A 1 91 ? 29.086 2.872 -10.139 1.00 86.69 91 THR A O 1
ATOM 762 N N . GLY A 1 92 ? 28.230 0.878 -10.715 1.00 81.69 92 GLY A N 1
ATOM 763 C CA . GLY A 1 92 ? 28.771 0.092 -9.610 1.00 81.69 92 GLY A CA 1
ATOM 764 C C . GLY A 1 92 ? 27.990 -1.207 -9.407 1.00 81.69 92 GLY A C 1
ATOM 765 O O . GLY A 1 92 ? 27.036 -1.490 -10.133 1.00 81.69 92 GLY A O 1
ATOM 766 N N . SER A 1 93 ? 28.386 -1.982 -8.399 1.00 84.56 93 SER A N 1
ATOM 767 C CA . SER A 1 93 ? 27.605 -3.119 -7.911 1.00 84.56 93 SER A CA 1
ATOM 768 C C . SER A 1 93 ? 26.496 -2.649 -6.969 1.00 84.56 93 SER A C 1
ATOM 770 O O . SER A 1 93 ? 26.631 -1.627 -6.295 1.00 84.56 93 SER A O 1
ATOM 772 N N . GLY A 1 94 ? 25.407 -3.410 -6.897 1.00 91.25 94 GLY A N 1
ATOM 773 C CA . GLY A 1 94 ? 24.310 -3.134 -5.978 1.00 91.25 94 GLY A CA 1
ATOM 774 C C . GLY A 1 94 ? 22.950 -3.177 -6.659 1.00 91.25 94 GLY A C 1
ATOM 775 O O . GLY A 1 94 ? 22.793 -3.692 -7.765 1.00 91.25 94 GLY A O 1
ATOM 776 N N . TRP A 1 95 ? 21.965 -2.597 -5.984 1.00 96.06 95 TRP A N 1
ATOM 777 C CA . TRP A 1 95 ? 20.639 -2.393 -6.543 1.00 96.06 95 TRP A CA 1
ATOM 778 C C . TRP A 1 95 ? 20.597 -1.144 -7.444 1.00 96.06 95 TRP A C 1
ATOM 780 O O . TRP A 1 95 ? 21.309 -0.157 -7.229 1.00 96.06 95 TRP A O 1
ATOM 790 N N . ILE A 1 96 ? 19.711 -1.191 -8.438 1.00 97.50 96 ILE A N 1
ATOM 791 C CA . ILE A 1 96 ? 19.139 -0.030 -9.126 1.00 97.50 96 ILE A CA 1
ATOM 792 C C . ILE A 1 96 ? 17.694 0.096 -8.637 1.00 97.50 96 ILE A C 1
ATOM 794 O O . ILE A 1 96 ? 16.972 -0.897 -8.591 1.00 97.50 96 ILE A O 1
ATOM 798 N N . LEU A 1 97 ? 17.276 1.293 -8.234 1.00 98.12 97 LEU A N 1
ATOM 799 C CA . LEU A 1 97 ? 15.896 1.575 -7.853 1.00 98.12 97 LEU A CA 1
ATOM 800 C C . LEU A 1 97 ? 15.215 2.265 -9.031 1.00 98.12 97 LEU A C 1
ATOM 802 O O . LEU A 1 97 ? 15.603 3.372 -9.391 1.00 98.12 97 LEU A O 1
ATOM 806 N N . GLY A 1 98 ? 14.222 1.613 -9.631 1.00 98.06 98 GLY A N 1
ATOM 807 C CA . GLY A 1 98 ? 13.394 2.193 -10.685 1.00 98.06 98 GLY A CA 1
ATOM 808 C C . GLY A 1 98 ? 12.167 2.909 -10.126 1.00 98.06 98 GLY A C 1
ATOM 809 O O . GLY A 1 98 ? 11.686 2.580 -9.044 1.00 98.06 98 GLY A O 1
ATOM 810 N N . ASN A 1 99 ? 11.638 3.854 -10.902 1.00 97.75 99 ASN A N 1
ATOM 811 C CA . ASN A 1 99 ? 10.511 4.710 -10.531 1.00 97.75 99 ASN A CA 1
ATOM 812 C C . ASN A 1 99 ? 10.735 5.434 -9.191 1.00 97.75 99 ASN A C 1
ATOM 814 O O . ASN A 1 99 ? 9.907 5.346 -8.283 1.00 97.75 99 ASN A O 1
ATOM 818 N N . VAL A 1 100 ? 11.877 6.119 -9.052 1.00 96.62 100 VAL A N 1
ATOM 819 C CA . VAL A 1 100 ? 12.191 6.900 -7.841 1.00 96.62 100 VAL A CA 1
ATOM 820 C C . VAL A 1 100 ? 11.060 7.893 -7.555 1.00 96.62 100 VAL A C 1
ATOM 822 O O . VAL A 1 100 ? 10.505 8.506 -8.466 1.00 96.62 100 VAL A O 1
ATOM 825 N N . ASP A 1 101 ? 10.695 7.988 -6.280 1.00 93.31 101 ASP A N 1
ATOM 826 C CA . ASP A 1 101 ? 9.566 8.738 -5.721 1.00 93.31 101 ASP A CA 1
ATOM 827 C C . ASP A 1 101 ? 8.180 8.219 -6.134 1.00 93.31 101 ASP A C 1
ATOM 829 O O . ASP A 1 101 ? 7.169 8.772 -5.698 1.00 93.31 101 ASP A O 1
ATOM 833 N N . HIS A 1 102 ? 8.130 7.132 -6.910 1.00 93.00 102 HIS A N 1
ATOM 834 C CA . HIS A 1 102 ? 6.918 6.481 -7.403 1.00 93.00 102 HIS A CA 1
ATOM 835 C C . HIS A 1 102 ? 5.988 7.437 -8.176 1.00 93.00 102 HIS A C 1
ATOM 837 O O . HIS A 1 102 ? 4.767 7.413 -8.025 1.00 93.00 102 HIS A O 1
ATOM 843 N N . ILE A 1 103 ? 6.579 8.314 -8.996 1.00 92.00 103 ILE A N 1
ATOM 844 C CA . ILE A 1 103 ? 5.863 9.346 -9.771 1.00 92.00 103 ILE A CA 1
ATOM 845 C C . ILE A 1 103 ? 5.284 8.771 -11.073 1.00 92.00 103 ILE A C 1
ATOM 847 O O . ILE A 1 103 ? 4.257 9.231 -11.574 1.00 92.00 103 ILE A O 1
ATOM 851 N N . GLY A 1 104 ? 5.952 7.778 -11.656 1.00 95.56 104 GLY A N 1
ATOM 852 C CA . GLY A 1 104 ? 5.540 7.152 -12.902 1.00 95.56 104 GLY A CA 1
ATOM 853 C C . GLY A 1 104 ? 4.357 6.205 -12.719 1.00 95.56 104 GLY A C 1
ATOM 854 O O . GLY A 1 104 ? 4.325 5.415 -11.779 1.00 95.56 104 GLY A O 1
ATOM 855 N N . PHE A 1 105 ? 3.412 6.229 -13.664 1.00 97.25 105 PHE A N 1
ATOM 856 C CA . PHE A 1 105 ? 2.246 5.340 -13.676 1.00 97.25 105 PHE A CA 1
ATOM 857 C C . PHE A 1 105 ? 2.590 3.947 -14.237 1.00 97.25 105 PHE A C 1
ATOM 859 O O . PHE A 1 105 ? 2.072 3.513 -15.263 1.00 97.25 105 PHE A O 1
ATOM 866 N N . TYR A 1 106 ? 3.537 3.266 -13.599 1.00 98.25 106 TYR A N 1
ATOM 867 C CA . TYR A 1 106 ? 3.984 1.923 -13.955 1.00 98.25 106 TYR A CA 1
ATOM 868 C C . TYR A 1 106 ? 4.569 1.215 -12.735 1.00 98.25 106 TYR A C 1
ATOM 870 O O . TYR A 1 106 ? 5.040 1.855 -11.795 1.00 98.25 106 TYR A O 1
ATOM 878 N N . ARG A 1 107 ? 4.561 -0.117 -12.773 1.00 98.56 107 ARG A N 1
ATOM 879 C CA . ARG A 1 107 ? 5.190 -0.950 -11.738 1.00 98.56 107 ARG A CA 1
ATOM 880 C C . ARG A 1 107 ? 6.622 -1.275 -12.101 1.00 98.56 107 ARG A C 1
ATOM 882 O O . ARG A 1 107 ? 6.961 -1.314 -13.285 1.00 98.56 107 ARG A O 1
ATOM 889 N N . VAL A 1 108 ? 7.437 -1.585 -11.105 1.00 98.75 108 VAL A N 1
ATOM 890 C CA . VAL A 1 108 ? 8.803 -2.059 -11.309 1.00 98.75 108 VAL A CA 1
ATOM 891 C C . VAL A 1 108 ? 8.969 -3.435 -10.685 1.00 98.75 108 VAL A C 1
ATOM 893 O O . VAL A 1 108 ? 8.681 -3.640 -9.510 1.00 98.75 108 VAL A O 1
ATOM 896 N N . ASN A 1 109 ? 9.443 -4.384 -11.485 1.00 98.81 109 ASN A N 1
ATOM 897 C CA . ASN A 1 109 ? 9.838 -5.702 -11.019 1.00 98.81 109 ASN A CA 1
ATOM 898 C C . ASN A 1 109 ? 11.343 -5.869 -11.191 1.00 98.81 109 ASN A C 1
ATOM 900 O O . ASN A 1 109 ? 11.920 -5.429 -12.184 1.00 98.81 109 ASN A O 1
ATOM 904 N N . TYR A 1 110 ? 11.969 -6.548 -10.246 1.00 98.62 110 TYR A N 1
ATOM 905 C CA . TYR A 1 110 ? 13.399 -6.795 -10.238 1.00 98.62 110 TYR A CA 1
ATOM 906 C C . TYR A 1 110 ? 13.650 -8.301 -10.289 1.00 98.62 110 TYR A C 1
ATOM 908 O O . TYR A 1 110 ? 12.825 -9.107 -9.856 1.00 98.62 110 TYR A O 1
ATOM 916 N N . GLU A 1 111 ? 14.803 -8.717 -10.796 1.00 97.38 111 GLU A N 1
ATOM 917 C CA . GLU A 1 111 ? 15.256 -10.087 -10.571 1.00 97.38 111 GLU A CA 1
ATOM 918 C C . GLU A 1 111 ? 15.435 -10.387 -9.071 1.00 97.38 111 GLU A C 1
ATOM 920 O O . GLU A 1 111 ? 15.671 -9.497 -8.250 1.00 97.38 111 GLU A O 1
ATOM 925 N N . VAL A 1 112 ? 15.352 -11.668 -8.703 1.00 98.00 112 VAL A N 1
ATOM 926 C CA . VAL A 1 112 ? 15.324 -12.120 -7.299 1.00 98.00 112 VAL A CA 1
ATOM 927 C C . VAL A 1 112 ? 16.533 -11.630 -6.491 1.00 98.00 112 VAL A C 1
ATOM 929 O O . VAL A 1 112 ? 16.384 -11.199 -5.346 1.00 98.00 112 VAL A O 1
ATOM 932 N N . SER A 1 113 ? 17.732 -11.656 -7.078 1.00 96.69 113 SER A N 1
ATOM 933 C CA . SER A 1 113 ? 18.964 -11.180 -6.432 1.00 96.69 113 SER A CA 1
ATOM 934 C C . SER A 1 113 ? 18.909 -9.687 -6.098 1.00 96.69 113 SER A C 1
ATOM 936 O O . SER A 1 113 ? 19.484 -9.255 -5.100 1.00 96.69 113 SER A O 1
ATOM 938 N N . MET A 1 114 ? 18.211 -8.892 -6.904 1.00 97.44 114 MET A N 1
ATOM 939 C CA . MET A 1 114 ? 18.083 -7.453 -6.717 1.00 97.44 114 MET A CA 1
ATOM 940 C C . MET A 1 114 ? 16.962 -7.108 -5.734 1.00 97.44 114 MET A C 1
ATOM 942 O O . MET A 1 114 ? 17.167 -6.255 -4.874 1.00 97.44 114 MET A O 1
ATOM 946 N N . TRP A 1 115 ? 15.845 -7.846 -5.746 1.00 98.50 115 TRP A N 1
ATOM 947 C CA . TRP A 1 115 ? 14.852 -7.784 -4.664 1.00 98.50 115 TRP A CA 1
ATOM 948 C C . TRP A 1 115 ? 15.479 -8.050 -3.291 1.00 98.50 115 TRP A C 1
ATOM 950 O O . TRP A 1 115 ? 15.179 -7.350 -2.319 1.00 98.50 115 TRP A O 1
ATOM 960 N N . LYS A 1 116 ? 16.392 -9.026 -3.208 1.00 98.12 116 LYS A N 1
ATOM 961 C CA . LYS A 1 116 ? 17.141 -9.317 -1.980 1.00 98.12 116 LYS A CA 1
ATOM 962 C C . LYS A 1 116 ? 18.009 -8.130 -1.547 1.00 98.12 116 LYS A C 1
ATOM 964 O O . LYS A 1 116 ? 17.939 -7.737 -0.389 1.00 98.12 116 LYS A O 1
ATOM 969 N N . GLN A 1 117 ? 18.752 -7.515 -2.467 1.00 97.81 117 GLN A N 1
ATOM 970 C CA . GLN A 1 117 ? 19.580 -6.336 -2.170 1.00 97.81 117 GLN A CA 1
ATOM 971 C C . GLN A 1 117 ? 18.751 -5.120 -1.727 1.00 97.81 117 GLN A C 1
ATOM 973 O O . GLN A 1 117 ? 19.136 -4.419 -0.793 1.00 97.81 117 GLN A O 1
ATOM 978 N N . LEU A 1 118 ? 17.595 -4.882 -2.355 1.00 98.62 118 LEU A N 1
ATOM 979 C CA . LEU A 1 118 ? 16.653 -3.832 -1.946 1.00 98.62 118 LEU A CA 1
ATOM 980 C C . LEU A 1 118 ? 16.097 -4.100 -0.539 1.00 98.62 118 LEU A C 1
ATOM 982 O O . LEU A 1 118 ? 16.015 -3.189 0.284 1.00 98.62 118 LEU A O 1
ATOM 986 N N . THR A 1 119 ? 15.778 -5.361 -0.237 1.00 98.56 119 THR A N 1
ATOM 987 C CA . THR A 1 119 ? 15.339 -5.787 1.100 1.00 98.56 119 THR A CA 1
ATOM 988 C C . THR A 1 119 ? 16.441 -5.569 2.140 1.00 98.56 119 THR A C 1
ATOM 990 O O . THR A 1 119 ? 16.199 -4.974 3.188 1.00 98.56 119 THR A O 1
ATOM 993 N N . GLU A 1 120 ? 17.676 -5.976 1.843 1.00 98.44 120 GLU A N 1
ATOM 994 C CA . GLU A 1 120 ? 18.839 -5.747 2.708 1.00 98.44 120 GLU A CA 1
ATOM 995 C C . GLU A 1 120 ? 19.074 -4.252 2.964 1.00 98.44 120 GLU A C 1
ATOM 997 O O . GLU A 1 120 ? 19.318 -3.862 4.109 1.00 98.44 120 GLU A O 1
ATOM 1002 N N . GLN A 1 121 ? 18.930 -3.402 1.939 1.00 98.38 121 GLN A N 1
ATOM 1003 C CA . GLN A 1 121 ? 19.005 -1.948 2.088 1.00 98.38 121 GLN A CA 1
ATOM 1004 C C . GLN A 1 121 ? 17.926 -1.426 3.041 1.00 98.38 121 GLN A C 1
ATOM 1006 O O . GLN A 1 121 ? 18.258 -0.683 3.960 1.00 98.38 121 GLN A O 1
ATOM 1011 N N . LEU A 1 122 ? 16.666 -1.845 2.888 1.00 98.56 122 LEU A N 1
ATOM 1012 C CA . LEU A 1 122 ? 15.568 -1.445 3.777 1.00 98.56 122 LEU A CA 1
ATOM 1013 C C . LEU A 1 122 ? 15.811 -1.866 5.236 1.00 98.56 122 LEU A C 1
ATOM 1015 O O . LEU A 1 122 ? 15.546 -1.104 6.167 1.00 98.56 122 LEU A O 1
ATOM 1019 N N . HIS A 1 123 ? 16.362 -3.059 5.460 1.00 98.31 123 HIS A N 1
ATOM 1020 C CA . HIS A 1 123 ? 16.717 -3.503 6.807 1.00 98.31 123 HIS A CA 1
ATOM 1021 C C . HIS A 1 123 ? 17.900 -2.744 7.400 1.00 98.31 123 HIS A C 1
ATOM 1023 O O . HIS A 1 123 ? 17.889 -2.472 8.607 1.00 98.31 123 HIS A O 1
ATOM 1029 N N . LYS A 1 124 ? 18.917 -2.448 6.587 1.00 97.94 124 LYS A N 1
ATOM 1030 C CA . LYS A 1 124 ? 20.124 -1.735 7.007 1.00 97.94 124 LYS A CA 1
ATOM 1031 C C . LYS A 1 124 ? 19.813 -0.273 7.309 1.00 97.94 124 LYS A C 1
ATOM 1033 O O . LYS A 1 124 ? 20.075 0.184 8.416 1.00 97.94 124 LYS A O 1
ATOM 1038 N N . ASP A 1 125 ? 19.245 0.421 6.333 1.00 98.00 125 ASP A N 1
ATOM 1039 C CA . ASP A 1 125 ? 18.822 1.811 6.413 1.00 98.00 125 ASP A CA 1
ATOM 1040 C C . ASP A 1 125 ? 17.751 2.090 5.348 1.00 98.00 125 ASP A C 1
ATOM 1042 O O . ASP A 1 125 ? 18.050 2.351 4.177 1.00 98.00 125 ASP A O 1
ATOM 1046 N N . HIS A 1 126 ? 16.485 2.038 5.763 1.00 98.19 126 HIS A N 1
ATOM 1047 C CA . HIS A 1 126 ? 15.364 2.346 4.881 1.00 98.19 126 HIS A CA 1
ATOM 1048 C C . HIS A 1 126 ? 15.316 3.826 4.481 1.00 98.19 126 HIS A C 1
ATOM 1050 O O . HIS A 1 126 ? 14.739 4.143 3.446 1.00 98.19 126 HIS A O 1
ATOM 1056 N N . THR A 1 127 ? 15.926 4.742 5.241 1.00 97.56 127 THR A N 1
ATOM 1057 C CA . THR A 1 127 ? 15.827 6.189 4.980 1.00 97.56 127 THR A CA 1
ATOM 1058 C C . THR A 1 127 ? 16.610 6.645 3.748 1.00 97.56 127 THR A C 1
ATOM 1060 O O . THR A 1 127 ? 16.357 7.733 3.236 1.00 97.56 127 THR A O 1
ATOM 1063 N N . VAL A 1 128 ? 17.470 5.774 3.203 1.00 97.56 128 VAL A N 1
ATOM 1064 C CA . VAL A 1 128 ? 18.093 5.933 1.877 1.00 97.56 128 VAL A CA 1
ATOM 1065 C C . VAL A 1 128 ? 17.047 6.083 0.768 1.00 97.56 128 VAL A C 1
ATOM 1067 O O . VAL A 1 128 ? 17.275 6.796 -0.207 1.00 97.56 128 VAL A O 1
ATOM 1070 N N . PHE A 1 129 ? 15.890 5.439 0.920 1.00 97.94 129 PHE A N 1
ATOM 1071 C CA . PHE A 1 129 ? 14.746 5.606 0.035 1.00 97.94 129 PHE A CA 1
ATOM 1072 C C . PHE A 1 129 ? 13.749 6.559 0.674 1.00 97.94 129 PHE A C 1
ATOM 1074 O O . PHE A 1 129 ? 13.383 6.372 1.832 1.00 97.94 129 PHE A O 1
ATOM 1081 N N . VAL A 1 130 ? 13.235 7.534 -0.072 1.00 96.69 130 VAL A N 1
ATOM 1082 C CA . VAL A 1 130 ? 12.130 8.368 0.423 1.00 96.69 130 VAL A CA 1
ATOM 1083 C C . VAL A 1 130 ? 10.866 7.530 0.658 1.00 96.69 130 VAL A C 1
ATOM 1085 O O . VAL A 1 130 ? 10.702 6.448 0.089 1.00 96.69 130 VAL A O 1
ATOM 1088 N N . ALA A 1 131 ? 9.944 8.032 1.482 1.00 97.69 131 ALA A N 1
ATOM 1089 C CA . ALA A 1 131 ? 8.749 7.291 1.890 1.00 97.69 131 ALA A CA 1
ATOM 1090 C C . ALA A 1 131 ? 7.895 6.789 0.711 1.00 97.69 131 ALA A C 1
ATOM 1092 O O . ALA A 1 131 ? 7.398 5.666 0.757 1.00 97.69 131 ALA A O 1
ATOM 1093 N N . SER A 1 132 ? 7.754 7.577 -0.361 1.00 97.56 132 SER A N 1
ATOM 1094 C CA . SER A 1 132 ? 7.003 7.170 -1.556 1.00 97.56 132 SER A CA 1
ATOM 1095 C C . SER A 1 132 ? 7.677 6.023 -2.311 1.00 97.56 132 SER A C 1
ATOM 1097 O O . SER A 1 132 ? 6.996 5.076 -2.685 1.00 97.56 132 SER A O 1
ATOM 1099 N N . SER A 1 133 ? 9.006 6.032 -2.445 1.00 98.12 133 SER A N 1
ATOM 1100 C CA . SER A 1 133 ? 9.770 4.919 -3.029 1.00 98.12 133 SER A CA 1
ATOM 1101 C C . SER A 1 133 ? 9.617 3.629 -2.221 1.00 98.12 133 SER A C 1
ATOM 1103 O O . SER A 1 133 ? 9.440 2.557 -2.794 1.00 98.12 133 SER A O 1
ATOM 1105 N N . ARG A 1 134 ? 9.628 3.713 -0.883 1.00 98.56 134 ARG A N 1
ATOM 1106 C CA . ARG A 1 134 ? 9.407 2.542 -0.017 1.00 98.56 134 ARG A CA 1
ATOM 1107 C C . ARG A 1 134 ? 7.992 1.987 -0.144 1.00 98.56 134 ARG A C 1
ATOM 1109 O O . ARG A 1 134 ? 7.814 0.777 -0.258 1.00 98.56 134 ARG A O 1
ATOM 1116 N N . ALA A 1 135 ? 6.997 2.872 -0.175 1.00 98.44 135 ALA A N 1
ATOM 1117 C CA . ALA A 1 135 ? 5.613 2.496 -0.434 1.00 98.44 135 ALA A CA 1
ATOM 1118 C C . ALA A 1 135 ? 5.445 1.862 -1.822 1.00 98.44 135 ALA A C 1
ATOM 1120 O O . ALA A 1 135 ? 4.755 0.854 -1.944 1.00 98.44 135 ALA A O 1
ATOM 1121 N N . GLY A 1 136 ? 6.125 2.402 -2.837 1.00 98.12 136 GLY A N 1
ATOM 1122 C CA . GLY A 1 136 ? 6.180 1.847 -4.186 1.00 98.12 136 GLY A CA 1
ATOM 1123 C C . GLY A 1 136 ? 6.765 0.437 -4.213 1.00 98.12 136 GLY A C 1
ATOM 1124 O O . GLY A 1 136 ? 6.143 -0.456 -4.770 1.00 98.12 136 GLY A O 1
ATOM 1125 N N . LEU A 1 137 ? 7.897 0.199 -3.537 1.00 98.56 137 LEU A N 1
ATOM 1126 C CA . LEU A 1 137 ? 8.503 -1.135 -3.423 1.00 98.56 137 LEU A CA 1
ATOM 1127 C C . LEU A 1 137 ? 7.559 -2.152 -2.769 1.00 98.56 137 LEU A C 1
ATOM 1129 O O . LEU A 1 137 ? 7.411 -3.259 -3.280 1.00 98.56 137 LEU A O 1
ATOM 1133 N N . ILE A 1 138 ? 6.906 -1.783 -1.661 1.00 98.69 138 ILE A N 1
ATOM 1134 C CA . ILE A 1 138 ? 5.936 -2.648 -0.970 1.00 98.69 138 ILE A CA 1
ATOM 1135 C C . ILE A 1 138 ? 4.724 -2.919 -1.868 1.00 98.69 138 ILE A C 1
ATOM 1137 O O . ILE A 1 138 ? 4.317 -4.068 -2.042 1.00 98.69 138 ILE A O 1
ATOM 1141 N N . GLY A 1 139 ? 4.159 -1.860 -2.449 1.00 98.06 139 GLY A N 1
ATOM 1142 C CA . GLY A 1 139 ? 2.990 -1.939 -3.313 1.00 98.06 139 GLY A CA 1
ATOM 1143 C C . GLY A 1 139 ? 3.254 -2.776 -4.561 1.00 98.06 139 GLY A C 1
ATOM 1144 O O . GLY A 1 139 ? 2.418 -3.604 -4.923 1.00 98.06 139 GLY A O 1
ATOM 1145 N N . ASP A 1 140 ? 4.412 -2.605 -5.196 1.00 98.56 140 ASP A N 1
ATOM 1146 C CA . ASP A 1 140 ? 4.826 -3.404 -6.344 1.00 98.56 140 ASP A CA 1
ATOM 1147 C C . ASP A 1 140 ? 5.073 -4.849 -5.945 1.00 98.56 140 ASP A C 1
ATOM 1149 O O . ASP A 1 140 ? 4.496 -5.728 -6.574 1.00 98.56 140 ASP A O 1
ATOM 1153 N N . ALA A 1 141 ? 5.817 -5.121 -4.873 1.00 98.69 141 ALA A N 1
ATOM 1154 C CA . ALA A 1 141 ? 6.075 -6.489 -4.438 1.00 98.69 141 ALA A CA 1
ATOM 1155 C C . ALA A 1 141 ? 4.773 -7.277 -4.183 1.00 98.69 141 ALA A C 1
ATOM 1157 O O . ALA A 1 141 ? 4.609 -8.383 -4.700 1.00 98.69 141 ALA A O 1
ATOM 1158 N N . LEU A 1 142 ? 3.810 -6.693 -3.457 1.00 98.31 142 LEU A N 1
ATOM 1159 C CA . LEU A 1 142 ? 2.533 -7.349 -3.143 1.00 98.31 142 LEU A CA 1
ATOM 1160 C C . LEU A 1 142 ? 1.631 -7.517 -4.378 1.00 98.31 142 LEU A C 1
ATOM 1162 O O . LEU A 1 142 ? 0.996 -8.560 -4.538 1.00 98.31 142 LEU A O 1
ATOM 1166 N N . ASN A 1 143 ? 1.590 -6.536 -5.289 1.00 97.88 143 ASN A N 1
ATOM 1167 C CA . ASN A 1 143 ? 0.792 -6.650 -6.518 1.00 97.88 143 ASN A CA 1
ATOM 1168 C C . ASN A 1 143 ? 1.434 -7.570 -7.564 1.00 97.88 143 ASN A C 1
ATOM 1170 O O . ASN A 1 143 ? 0.716 -8.263 -8.281 1.00 97.88 143 ASN A O 1
ATOM 1174 N N . LEU A 1 144 ? 2.765 -7.605 -7.651 1.00 98.50 144 LEU A N 1
ATOM 1175 C CA . LEU A 1 144 ? 3.496 -8.548 -8.495 1.00 98.50 144 LEU A CA 1
ATOM 1176 C C . LEU A 1 144 ? 3.310 -9.976 -7.987 1.00 98.50 144 LEU A C 1
ATOM 1178 O O . LEU A 1 144 ? 3.106 -10.873 -8.801 1.00 98.50 144 LEU A O 1
ATOM 1182 N N . ALA A 1 145 ? 3.307 -10.184 -6.667 1.00 97.94 145 ALA A N 1
ATOM 1183 C CA . ALA A 1 145 ? 3.000 -11.485 -6.084 1.00 97.94 145 ALA A CA 1
ATOM 1184 C C . ALA A 1 145 ? 1.563 -11.924 -6.369 1.00 97.94 145 ALA A C 1
ATOM 1186 O O . ALA A 1 145 ? 1.344 -13.035 -6.851 1.00 97.94 145 ALA A O 1
ATOM 1187 N N . ARG A 1 146 ? 0.593 -11.018 -6.202 1.00 96.69 146 ARG A N 1
ATOM 1188 C CA . ARG A 1 146 ? -0.803 -11.257 -6.599 1.00 96.69 146 ARG A CA 1
ATOM 1189 C C . ARG A 1 146 ? -0.940 -11.625 -8.080 1.00 96.69 146 ARG A C 1
ATOM 1191 O O . ARG A 1 146 ? -1.728 -12.502 -8.413 1.00 96.69 146 ARG A O 1
ATOM 1198 N N . ALA A 1 147 ? -0.160 -10.985 -8.950 1.00 96.62 147 ALA A N 1
ATOM 1199 C CA . ALA A 1 147 ? -0.126 -11.264 -10.385 1.00 96.62 147 ALA A CA 1
ATOM 1200 C C . ALA A 1 147 ? 0.687 -12.515 -10.771 1.00 96.62 147 ALA A C 1
ATOM 1202 O O . ALA A 1 147 ? 0.796 -12.826 -11.957 1.00 96.62 147 ALA A O 1
ATOM 1203 N N . GLY A 1 148 ? 1.284 -13.227 -9.808 1.00 96.38 148 GLY A N 1
ATOM 1204 C CA . GLY A 1 148 ? 2.132 -14.394 -10.066 1.00 96.38 148 GLY A CA 1
ATOM 1205 C C . GLY A 1 148 ? 3.474 -14.062 -10.733 1.00 96.38 148 GLY A C 1
ATOM 1206 O O . GLY A 1 148 ? 4.110 -14.941 -11.307 1.00 96.38 148 GLY A O 1
ATOM 1207 N N . GLN A 1 149 ? 3.907 -12.797 -10.690 1.00 97.50 149 GLN A N 1
ATOM 1208 C CA . GLN A 1 149 ? 5.172 -12.309 -11.264 1.00 97.50 149 GLN A CA 1
ATOM 1209 C C . GLN A 1 149 ? 6.309 -12.211 -10.233 1.00 97.50 149 GLN A C 1
ATOM 1211 O O . GLN A 1 149 ? 7.451 -11.921 -10.599 1.00 97.50 149 GLN A O 1
ATOM 1216 N N . LEU A 1 150 ? 5.997 -12.432 -8.954 1.00 98.12 150 LEU A N 1
ATOM 1217 C CA . LEU A 1 150 ? 6.940 -12.476 -7.842 1.00 98.12 150 LEU A CA 1
ATOM 1218 C C . LEU A 1 150 ? 6.491 -13.542 -6.837 1.00 98.12 150 LEU A C 1
ATOM 1220 O O . LEU A 1 150 ? 5.300 -13.737 -6.627 1.00 98.12 150 LEU A O 1
ATOM 1224 N N . ASP A 1 151 ? 7.432 -14.230 -6.201 1.00 98.00 151 ASP A N 1
ATOM 1225 C CA . ASP A 1 151 ? 7.093 -15.181 -5.143 1.00 98.00 151 ASP A CA 1
ATOM 1226 C C . ASP A 1 151 ? 6.630 -14.438 -3.873 1.00 98.00 151 ASP A C 1
ATOM 1228 O O . ASP A 1 151 ? 7.261 -13.459 -3.454 1.00 98.00 151 ASP A O 1
ATOM 1232 N N . TYR A 1 152 ? 5.559 -14.916 -3.230 1.00 96.50 152 TYR A N 1
ATOM 1233 C CA . TYR A 1 152 ? 5.061 -14.348 -1.973 1.00 96.50 152 TYR A CA 1
ATOM 1234 C C . TYR A 1 152 ? 6.102 -14.376 -0.851 1.00 96.50 152 TYR A C 1
ATOM 1236 O O . TYR A 1 152 ? 6.111 -13.469 -0.025 1.00 96.50 152 TYR A O 1
ATOM 1244 N N . HIS A 1 153 ? 7.025 -15.338 -0.834 1.00 97.25 153 HIS A N 1
ATOM 1245 C CA . HIS A 1 153 ? 8.159 -15.333 0.085 1.00 97.25 153 HIS A CA 1
ATOM 1246 C C . HIS A 1 153 ? 8.997 -14.056 -0.071 1.00 97.25 153 HIS A C 1
ATOM 1248 O O . HIS A 1 153 ? 9.354 -13.431 0.924 1.00 97.25 153 HIS A O 1
ATOM 1254 N N . ILE A 1 154 ? 9.277 -13.617 -1.304 1.00 98.31 154 ILE A N 1
ATOM 1255 C CA . ILE A 1 154 ? 10.039 -12.383 -1.553 1.00 98.31 154 ILE A CA 1
ATOM 1256 C C . ILE A 1 154 ? 9.193 -11.160 -1.184 1.00 98.31 154 ILE A C 1
ATOM 1258 O O . ILE A 1 154 ? 9.680 -10.258 -0.498 1.00 98.31 154 ILE A O 1
ATOM 1262 N N . ALA A 1 155 ? 7.921 -11.154 -1.593 1.00 98.19 155 ALA A N 1
ATOM 1263 C CA . ALA A 1 155 ? 7.015 -10.037 -1.349 1.00 98.19 155 ALA A CA 1
ATOM 1264 C C . ALA A 1 155 ? 6.689 -9.821 0.135 1.00 98.19 155 ALA A C 1
ATOM 1266 O O . ALA A 1 155 ? 6.561 -8.683 0.573 1.00 98.19 155 ALA A O 1
ATOM 1267 N N . LEU A 1 156 ? 6.595 -10.883 0.934 1.00 97.44 156 LEU A N 1
ATOM 1268 C CA . LEU A 1 156 ? 6.425 -10.769 2.381 1.00 97.44 156 LEU A CA 1
ATOM 1269 C C . LEU A 1 156 ? 7.755 -10.452 3.068 1.00 97.44 156 LEU A C 1
ATOM 1271 O O . LEU A 1 156 ? 7.775 -9.631 3.982 1.00 97.44 156 LEU A O 1
ATOM 1275 N N . ASN A 1 157 ? 8.877 -11.017 2.612 1.00 97.94 157 ASN A N 1
ATOM 1276 C CA . ASN A 1 157 ? 10.183 -10.756 3.219 1.00 97.94 157 ASN A CA 1
ATOM 1277 C C . ASN A 1 157 ? 10.559 -9.267 3.174 1.00 97.94 157 ASN A C 1
ATOM 1279 O O . ASN A 1 157 ? 10.984 -8.721 4.195 1.00 97.94 157 ASN A O 1
ATOM 1283 N N . ILE A 1 158 ? 10.327 -8.583 2.045 1.00 97.94 158 ILE A N 1
ATOM 1284 C CA . ILE A 1 158 ? 10.640 -7.151 1.940 1.00 97.94 158 ILE A CA 1
ATOM 1285 C C . ILE A 1 158 ? 9.881 -6.324 2.975 1.00 97.94 158 ILE A C 1
ATOM 1287 O O . ILE A 1 158 ? 10.445 -5.397 3.527 1.00 97.94 158 ILE A O 1
ATOM 1291 N N . THR A 1 159 ? 8.642 -6.668 3.317 1.00 98.00 159 THR A N 1
ATOM 1292 C CA . THR A 1 159 ? 7.836 -5.880 4.265 1.00 98.00 159 THR A CA 1
ATOM 1293 C C . THR A 1 159 ? 8.326 -5.977 5.713 1.00 98.00 159 THR A C 1
ATOM 1295 O O . THR A 1 159 ? 7.980 -5.135 6.540 1.00 98.00 159 THR A O 1
ATOM 1298 N N . THR A 1 160 ? 9.169 -6.958 6.051 1.00 97.44 160 THR A N 1
ATOM 1299 C CA . THR A 1 160 ? 9.583 -7.208 7.442 1.00 97.44 160 THR A CA 1
ATOM 1300 C C . THR A 1 160 ? 10.411 -6.067 8.053 1.00 97.44 160 THR A C 1
ATOM 1302 O O . THR A 1 160 ? 10.469 -5.941 9.282 1.00 97.44 160 THR A O 1
ATOM 1305 N N . TYR A 1 161 ? 10.990 -5.172 7.236 1.00 98.06 161 TYR A N 1
ATOM 1306 C CA . TYR A 1 161 ? 11.665 -3.964 7.729 1.00 98.06 161 TYR A CA 1
ATOM 1307 C C . TYR A 1 161 ? 10.703 -2.982 8.420 1.00 98.06 161 TYR A C 1
ATOM 1309 O O . TYR A 1 161 ? 11.158 -2.190 9.250 1.00 98.06 161 TYR A O 1
ATOM 1317 N N . LEU A 1 162 ? 9.391 -3.038 8.131 1.00 97.94 162 LEU A N 1
ATOM 1318 C CA . LEU A 1 162 ? 8.393 -2.059 8.586 1.00 97.94 162 LEU A CA 1
ATOM 1319 C C . LEU A 1 162 ? 8.332 -1.899 10.111 1.00 97.94 162 LEU A C 1
ATOM 1321 O O . LEU A 1 162 ? 7.932 -0.850 10.602 1.00 97.94 162 LEU A O 1
ATOM 1325 N N . LYS A 1 163 ? 8.836 -2.861 10.896 1.00 95.94 163 LYS A N 1
ATOM 1326 C CA . LYS A 1 163 ? 9.020 -2.705 12.355 1.00 95.94 163 LYS A CA 1
ATOM 1327 C C . LYS A 1 163 ? 9.889 -1.484 12.739 1.00 95.94 163 LYS A C 1
ATOM 1329 O O . LYS A 1 163 ? 9.832 -1.015 13.885 1.00 95.94 163 LYS A O 1
ATOM 1334 N N . LYS A 1 164 ? 10.712 -0.987 11.804 1.00 95.81 164 LYS A N 1
ATOM 1335 C CA . LYS A 1 164 ? 11.547 0.225 11.910 1.00 95.81 164 LYS A CA 1
ATOM 1336 C C . LYS A 1 164 ? 10.916 1.461 11.252 1.00 95.81 164 LYS A C 1
ATOM 1338 O O . LYS A 1 164 ? 11.387 2.565 11.493 1.00 95.81 164 LYS A O 1
ATOM 1343 N N . GLU A 1 165 ? 9.862 1.281 10.462 1.00 97.00 165 GLU A N 1
ATOM 1344 C CA . GLU A 1 165 ? 9.209 2.332 9.686 1.00 97.00 165 GLU A CA 1
ATOM 1345 C C . GLU A 1 165 ? 8.323 3.229 10.556 1.00 97.00 165 GLU A C 1
ATOM 1347 O O . GLU A 1 165 ? 7.559 2.749 11.398 1.00 97.00 165 GLU A O 1
ATOM 1352 N N . SER A 1 166 ? 8.390 4.535 10.302 1.00 94.00 166 SER A N 1
ATOM 1353 C CA . SER A 1 166 ? 7.610 5.562 10.997 1.00 94.00 166 SER A CA 1
ATOM 1354 C C . SER A 1 166 ? 6.725 6.392 10.065 1.00 94.00 166 SER A C 1
ATOM 1356 O O . SER A 1 166 ? 5.826 7.083 10.552 1.00 94.00 166 SER A O 1
ATOM 1358 N N . ASP A 1 167 ? 6.936 6.314 8.748 1.00 96.50 167 ASP A N 1
ATOM 1359 C CA . ASP A 1 167 ? 6.127 7.039 7.777 1.00 96.50 167 ASP A CA 1
ATOM 1360 C C . ASP A 1 167 ? 4.793 6.337 7.499 1.00 96.50 167 ASP A C 1
ATOM 1362 O O . ASP A 1 167 ? 4.696 5.113 7.404 1.00 96.50 167 ASP A O 1
ATOM 1366 N N . PHE A 1 168 ? 3.749 7.146 7.313 1.00 96.75 168 PHE A N 1
ATOM 1367 C CA . PHE A 1 168 ? 2.388 6.673 7.054 1.00 96.75 168 PHE A CA 1
ATOM 1368 C C . PHE A 1 168 ? 2.258 5.912 5.725 1.00 96.75 168 PHE A C 1
ATOM 1370 O O . PHE A 1 168 ? 1.586 4.885 5.663 1.00 96.75 168 PHE A O 1
ATOM 1377 N N . VAL A 1 169 ? 2.873 6.421 4.653 1.00 97.69 169 VAL A N 1
ATOM 1378 C CA . VAL A 1 169 ? 2.620 5.941 3.282 1.00 97.69 169 VAL A CA 1
ATOM 1379 C C . VAL A 1 169 ? 3.090 4.489 3.067 1.00 97.69 169 VAL A C 1
ATOM 1381 O O . VAL A 1 169 ? 2.301 3.710 2.532 1.00 97.69 169 VAL A O 1
ATOM 1384 N N . PRO A 1 170 ? 4.288 4.063 3.524 1.00 98.38 170 PRO A N 1
ATOM 1385 C CA . PRO A 1 170 ? 4.706 2.659 3.426 1.00 98.38 170 PRO A CA 1
ATOM 1386 C C . PRO A 1 170 ? 3.803 1.701 4.210 1.00 98.38 170 PRO A C 1
ATOM 1388 O O . PRO A 1 170 ? 3.447 0.638 3.707 1.00 98.38 170 PRO A O 1
ATOM 1391 N N . TRP A 1 171 ? 3.369 2.096 5.411 1.00 98.38 171 TRP A N 1
ATOM 1392 C CA . TRP A 1 171 ? 2.425 1.310 6.209 1.00 98.38 171 TRP A CA 1
ATOM 1393 C C . TRP A 1 171 ? 1.049 1.195 5.552 1.00 98.38 171 TRP A C 1
ATOM 1395 O O . TRP A 1 171 ? 0.439 0.129 5.606 1.00 98.38 171 TRP A O 1
ATOM 1405 N N . LYS A 1 172 ? 0.568 2.263 4.903 1.00 98.06 172 LYS A N 1
ATOM 1406 C CA . LYS A 1 172 ? -0.681 2.218 4.135 1.00 98.06 172 LYS A CA 1
ATOM 1407 C C . LYS A 1 172 ? -0.562 1.247 2.961 1.00 98.06 172 LYS A C 1
ATOM 1409 O O . LYS A 1 172 ? -1.412 0.380 2.824 1.00 98.06 172 LYS A O 1
ATOM 1414 N N . ALA A 1 173 ? 0.518 1.333 2.181 1.00 98.19 173 ALA A N 1
ATOM 1415 C CA . ALA A 1 173 ? 0.767 0.414 1.067 1.00 98.19 173 ALA A CA 1
ATOM 1416 C C . ALA A 1 173 ? 0.834 -1.056 1.518 1.00 98.19 173 ALA A C 1
ATOM 1418 O O . ALA A 1 173 ? 0.316 -1.936 0.833 1.00 98.19 173 ALA A O 1
ATOM 1419 N N . PHE A 1 174 ? 1.442 -1.314 2.679 1.00 98.44 174 PHE A N 1
ATOM 1420 C CA . PHE A 1 174 ? 1.509 -2.645 3.279 1.00 98.44 174 PHE A CA 1
ATOM 1421 C C . PHE A 1 174 ? 0.134 -3.196 3.651 1.00 98.44 174 PHE A C 1
ATOM 1423 O O . PHE A 1 174 ? -0.222 -4.281 3.200 1.00 98.44 174 PHE A O 1
ATOM 1430 N N . LEU A 1 175 ? -0.640 -2.459 4.453 1.00 97.94 175 LEU A N 1
ATOM 1431 C CA . LEU A 1 175 ? -1.942 -2.935 4.924 1.00 97.94 175 LEU A CA 1
ATOM 1432 C C . LEU A 1 175 ? -2.932 -3.108 3.763 1.00 97.94 175 LEU A C 1
ATOM 1434 O O . LEU A 1 175 ? -3.608 -4.130 3.710 1.00 97.94 175 LEU A O 1
ATOM 1438 N N . ASP A 1 176 ? -2.936 -2.189 2.794 1.00 96.56 176 ASP A N 1
ATOM 1439 C CA . ASP A 1 176 ? -3.794 -2.278 1.603 1.00 96.56 176 ASP A CA 1
ATOM 1440 C C . ASP A 1 176 ? -3.440 -3.487 0.734 1.00 96.56 176 ASP A C 1
ATOM 1442 O O . ASP A 1 176 ? -4.309 -4.228 0.279 1.00 96.56 176 ASP A O 1
ATOM 1446 N N . GLY A 1 177 ? -2.144 -3.716 0.497 1.00 94.94 177 GLY A N 1
ATOM 1447 C CA . GLY A 1 177 ? -1.695 -4.843 -0.318 1.00 94.94 177 GLY A CA 1
ATOM 1448 C C . GLY A 1 177 ? -2.003 -6.203 0.316 1.00 94.94 177 GLY A C 1
ATOM 1449 O O . GLY A 1 177 ? -2.121 -7.203 -0.396 1.00 94.94 177 GLY A O 1
ATOM 1450 N N . LEU A 1 178 ? -2.166 -6.244 1.638 1.00 94.81 178 LEU A N 1
ATOM 1451 C CA . LEU A 1 178 ? -2.497 -7.449 2.385 1.00 94.81 178 LEU A CA 1
ATOM 1452 C C . LEU A 1 178 ? -3.995 -7.738 2.487 1.00 94.81 178 LEU A C 1
ATOM 1454 O O . LEU A 1 178 ? -4.334 -8.859 2.849 1.00 94.81 178 LEU A O 1
ATOM 1458 N N . GLU A 1 179 ? -4.887 -6.813 2.119 1.00 94.38 179 GLU A N 1
ATOM 1459 C CA . GLU A 1 179 ? -6.335 -7.079 2.094 1.00 94.38 179 GLU A CA 1
ATOM 1460 C C . GLU A 1 179 ? -6.668 -8.282 1.201 1.00 94.38 179 GLU A C 1
ATOM 1462 O O . GLU A 1 179 ? -7.436 -9.161 1.587 1.00 94.38 179 GLU A O 1
ATOM 1467 N N . PHE A 1 180 ? -6.018 -8.375 0.034 1.00 93.56 180 PHE A N 1
ATOM 1468 C CA . PHE A 1 180 ? -6.160 -9.529 -0.855 1.00 93.56 180 PHE A CA 1
ATOM 1469 C C . PHE A 1 180 ? -5.645 -10.819 -0.209 1.00 93.56 180 PHE A C 1
ATOM 1471 O O . PHE A 1 180 ? -6.290 -11.855 -0.311 1.00 93.56 180 PHE A O 1
ATOM 1478 N N . VAL A 1 181 ? -4.497 -10.761 0.470 1.00 94.06 181 VAL A N 1
ATOM 1479 C CA . VAL A 1 181 ? -3.921 -11.933 1.145 1.00 94.06 181 VAL A CA 1
ATOM 1480 C C . VAL A 1 181 ? -4.832 -12.391 2.283 1.00 94.06 181 VAL A C 1
ATOM 1482 O O . VAL A 1 181 ? -5.079 -13.583 2.417 1.00 94.06 181 VAL A O 1
ATOM 1485 N N . ASN A 1 182 ? -5.389 -11.452 3.049 1.00 94.06 182 ASN A N 1
ATOM 1486 C CA . ASN A 1 182 ? -6.348 -11.738 4.107 1.00 94.06 182 ASN A CA 1
ATOM 1487 C C . ASN A 1 182 ? -7.592 -12.443 3.557 1.00 94.06 182 ASN A C 1
ATOM 1489 O O . ASN A 1 182 ? -7.936 -13.511 4.044 1.00 94.06 182 ASN A O 1
ATOM 1493 N N . ALA A 1 183 ? -8.210 -11.889 2.509 1.00 93.81 183 ALA A N 1
ATOM 1494 C CA . ALA A 1 183 ? -9.398 -12.465 1.876 1.00 93.81 183 ALA A CA 1
ATOM 1495 C C . ALA A 1 183 ? -9.145 -13.830 1.214 1.00 93.81 183 ALA A C 1
ATOM 1497 O O . ALA A 1 183 ? -10.069 -14.612 1.042 1.00 93.81 183 ALA A O 1
ATOM 1498 N N . MET A 1 184 ? -7.905 -14.120 0.810 1.00 92.44 184 MET A N 1
ATOM 1499 C CA . MET A 1 184 ? -7.545 -15.428 0.258 1.00 92.44 184 MET A CA 1
ATOM 1500 C C . MET A 1 184 ? -7.258 -16.479 1.333 1.00 92.44 184 MET A C 1
ATOM 1502 O O . MET A 1 184 ? -7.346 -17.674 1.050 1.00 92.44 184 MET A O 1
ATOM 1506 N N . LEU A 1 185 ? -6.843 -16.054 2.528 1.00 94.88 185 LEU A N 1
ATOM 1507 C CA . LEU A 1 185 ? -6.408 -16.952 3.594 1.00 94.88 185 LEU A CA 1
ATOM 1508 C C . LEU A 1 185 ? -7.441 -17.134 4.705 1.00 94.88 185 LEU A C 1
ATOM 1510 O O . LEU A 1 185 ? -7.245 -18.059 5.484 1.00 94.88 185 LEU A O 1
ATOM 1514 N N . ASP A 1 186 ? -8.482 -16.307 4.802 1.00 92.44 186 ASP A N 1
ATOM 1515 C CA . ASP A 1 186 ? -9.443 -16.266 5.920 1.00 92.44 186 ASP A CA 1
ATOM 1516 C C . ASP A 1 186 ? -10.127 -17.603 6.239 1.00 92.44 186 ASP A C 1
ATOM 1518 O O . ASP A 1 186 ? -10.356 -17.909 7.409 1.00 92.44 186 ASP A O 1
ATOM 1522 N N . THR A 1 187 ? -10.369 -18.443 5.233 1.00 92.62 187 THR A N 1
ATOM 1523 C CA . THR A 1 187 ? -10.917 -19.798 5.405 1.00 92.62 187 THR A CA 1
ATOM 1524 C C . THR A 1 187 ? -9.866 -20.909 5.315 1.00 92.62 187 THR A C 1
ATOM 1526 O O . THR A 1 187 ? -10.220 -22.076 5.155 1.00 92.62 187 THR A O 1
ATOM 1529 N N . SER A 1 188 ? -8.574 -20.575 5.351 1.00 95.12 188 SER A N 1
ATOM 1530 C CA . SER A 1 188 ? -7.469 -21.535 5.230 1.00 95.12 188 SER A CA 1
ATOM 1531 C C . SER A 1 188 ? -6.812 -21.840 6.578 1.00 95.12 188 SER A C 1
ATOM 1533 O O . SER A 1 188 ? -6.722 -20.978 7.452 1.00 95.12 188 SER A O 1
ATOM 1535 N N . ASP A 1 189 ? -6.205 -23.022 6.706 1.00 94.25 189 ASP A N 1
ATOM 1536 C CA . ASP A 1 189 ? -5.432 -23.403 7.902 1.00 94.25 189 ASP A CA 1
ATOM 1537 C C . ASP A 1 189 ? -4.210 -22.492 8.145 1.00 94.25 189 ASP A C 1
ATOM 1539 O O . ASP A 1 189 ? -3.660 -22.430 9.246 1.00 94.25 189 ASP A O 1
ATOM 1543 N N . SER A 1 190 ? -3.778 -21.745 7.121 1.00 93.44 190 SER A N 1
ATOM 1544 C CA . SER A 1 190 ? -2.679 -20.780 7.225 1.00 93.44 190 SER A CA 1
ATOM 1545 C C . SER A 1 190 ? -3.104 -19.437 7.828 1.00 93.44 190 SER A C 1
ATOM 1547 O O . SER A 1 190 ? -2.229 -18.634 8.164 1.00 93.44 190 SER A O 1
ATOM 1549 N N . TYR A 1 191 ? -4.407 -19.186 8.016 1.00 95.31 191 TYR A N 1
ATOM 1550 C CA . TYR A 1 191 ? -4.909 -17.903 8.513 1.00 95.31 191 TYR A CA 1
ATOM 1551 C C . TYR A 1 191 ? -4.323 -17.527 9.873 1.00 95.31 191 TYR A C 1
ATOM 1553 O O . TYR A 1 191 ? -3.889 -16.394 10.067 1.00 95.31 191 TYR A O 1
ATOM 1561 N N . GLY A 1 192 ? -4.221 -18.487 10.797 1.00 95.62 192 GLY A N 1
ATOM 1562 C CA . GLY A 1 192 ? -3.646 -18.245 12.123 1.00 95.62 192 GLY A CA 1
ATOM 1563 C C . GLY A 1 192 ? -2.187 -17.776 12.062 1.00 95.62 192 GLY A C 1
ATOM 1564 O O . GLY A 1 192 ? -1.796 -16.855 12.781 1.00 95.62 192 GLY A O 1
ATOM 1565 N N . ASN A 1 193 ? -1.387 -18.346 11.154 1.00 95.62 193 ASN A N 1
ATOM 1566 C CA . ASN A 1 193 ? -0.003 -17.915 10.933 1.00 95.62 193 ASN A CA 1
ATOM 1567 C C . ASN A 1 193 ? 0.062 -16.517 10.311 1.00 95.62 193 ASN A C 1
ATOM 1569 O O . ASN A 1 193 ? 0.923 -15.719 10.682 1.00 95.62 193 ASN A O 1
ATOM 1573 N N . PHE A 1 194 ? -0.859 -16.209 9.397 1.00 95.69 194 PHE A N 1
ATOM 1574 C CA . PHE A 1 194 ? -0.962 -14.888 8.790 1.00 95.69 194 PHE A CA 1
ATOM 1575 C C . PHE A 1 194 ? -1.351 -13.815 9.818 1.00 95.69 194 PHE A C 1
ATOM 1577 O O . PHE A 1 194 ? -0.655 -12.809 9.938 1.00 95.69 194 PHE A O 1
ATOM 1584 N N . GLN A 1 195 ? -2.377 -14.066 10.634 1.00 96.25 195 GLN A N 1
ATOM 1585 C CA . GLN A 1 195 ? -2.782 -13.192 11.739 1.00 96.25 195 GLN A CA 1
ATOM 1586 C C . GLN A 1 195 ? -1.629 -12.963 12.722 1.00 96.25 195 GLN A C 1
ATOM 1588 O O . GLN A 1 195 ? -1.318 -11.823 13.059 1.00 96.25 195 GLN A O 1
ATOM 1593 N N . LYS A 1 196 ? -0.908 -14.027 13.109 1.00 96.56 196 LYS A N 1
ATOM 1594 C CA . LYS A 1 196 ? 0.285 -13.914 13.961 1.00 96.56 196 LYS A CA 1
ATOM 1595 C C . LYS A 1 196 ? 1.359 -13.023 13.337 1.00 96.56 196 LYS A C 1
ATOM 1597 O O . LYS A 1 196 ? 1.910 -12.163 14.020 1.00 96.56 196 LYS A O 1
ATOM 1602 N N . TYR A 1 197 ? 1.638 -13.201 12.048 1.00 96.69 197 TYR A N 1
ATOM 1603 C CA . TYR A 1 197 ? 2.587 -12.364 11.324 1.00 96.69 197 TYR A CA 1
ATOM 1604 C C . TYR A 1 197 ? 2.177 -10.879 11.353 1.00 96.69 197 TYR A C 1
ATOM 1606 O O . TYR A 1 197 ? 3.009 -10.028 11.673 1.00 96.69 197 TYR A O 1
ATOM 1614 N N . LEU A 1 198 ? 0.902 -10.556 11.104 1.00 97.19 198 LEU A N 1
ATOM 1615 C CA . LEU A 1 198 ? 0.403 -9.178 11.195 1.00 97.19 198 LEU A CA 1
ATOM 1616 C C . LEU A 1 198 ? 0.531 -8.616 12.612 1.00 97.19 198 LEU A C 1
ATOM 1618 O O . LEU A 1 198 ? 1.030 -7.502 12.786 1.00 97.19 198 LEU A O 1
ATOM 1622 N N . THR A 1 199 ? 0.160 -9.394 13.626 1.00 97.69 199 THR A N 1
ATOM 1623 C CA . THR A 1 199 ? 0.296 -9.009 15.035 1.00 97.69 199 THR A CA 1
ATOM 1624 C C . THR A 1 199 ? 1.754 -8.724 15.401 1.00 97.69 199 THR A C 1
ATOM 1626 O O . THR A 1 199 ? 2.039 -7.692 16.016 1.00 97.69 199 THR A O 1
ATOM 1629 N N . ASP A 1 200 ? 2.700 -9.554 14.955 1.00 97.06 200 ASP A N 1
ATOM 1630 C CA . ASP A 1 200 ? 4.140 -9.367 15.183 1.00 97.06 200 ASP A CA 1
ATOM 1631 C C . ASP A 1 200 ? 4.706 -8.118 14.483 1.00 97.06 200 ASP A C 1
ATOM 1633 O O . ASP A 1 200 ? 5.716 -7.554 14.926 1.00 97.06 200 ASP A O 1
ATOM 1637 N N . MET A 1 201 ? 4.086 -7.686 13.383 1.00 97.12 201 MET A N 1
ATOM 1638 C CA . MET A 1 201 ? 4.445 -6.471 12.649 1.00 97.12 201 MET A CA 1
ATOM 1639 C C . MET A 1 201 ? 3.848 -5.214 13.293 1.00 97.12 201 MET A C 1
ATOM 1641 O O . MET A 1 201 ? 4.559 -4.226 13.486 1.00 97.12 201 MET A O 1
ATOM 1645 N N . VAL A 1 202 ? 2.563 -5.250 13.652 1.00 97.62 202 VAL A N 1
ATOM 1646 C CA . VAL A 1 202 ? 1.796 -4.090 14.135 1.00 97.62 202 VAL A CA 1
ATOM 1647 C C . VAL A 1 202 ? 2.095 -3.777 15.602 1.00 97.62 202 VAL A C 1
ATOM 1649 O O . VAL A 1 202 ? 2.271 -2.607 15.951 1.00 97.62 202 VAL A O 1
ATOM 1652 N N . THR A 1 203 ? 2.224 -4.792 16.464 1.00 97.12 203 THR A N 1
ATOM 1653 C CA . THR A 1 203 ? 2.386 -4.609 17.922 1.00 97.12 203 THR A CA 1
ATOM 1654 C C . THR A 1 203 ? 3.557 -3.688 18.297 1.00 97.12 203 THR A C 1
ATOM 1656 O O . THR A 1 203 ? 3.353 -2.752 19.078 1.00 97.12 203 THR A O 1
ATOM 1659 N N . PRO A 1 204 ? 4.784 -3.870 17.762 1.00 95.94 204 PRO A N 1
ATOM 1660 C CA . PRO A 1 204 ? 5.917 -3.020 18.131 1.00 95.94 204 PRO A CA 1
ATOM 1661 C C . PRO A 1 204 ? 5.740 -1.560 17.705 1.00 95.94 204 PRO A C 1
ATOM 1663 O O . PRO A 1 204 ? 6.268 -0.662 18.360 1.00 95.94 204 PRO A O 1
ATOM 1666 N N . VAL A 1 205 ? 5.019 -1.314 16.608 1.00 95.56 205 VAL A N 1
ATOM 1667 C CA . VAL A 1 205 ? 4.757 0.040 16.107 1.00 95.56 205 VAL A CA 1
ATOM 1668 C C . VAL A 1 205 ? 3.641 0.699 16.903 1.00 95.56 205 VAL A C 1
ATOM 1670 O O . VAL A 1 205 ? 3.803 1.841 17.331 1.00 95.56 205 VAL A O 1
ATOM 1673 N N . PHE A 1 206 ? 2.570 -0.036 17.204 1.00 95.94 206 PHE A N 1
ATOM 1674 C CA . PHE A 1 206 ? 1.504 0.426 18.088 1.00 95.94 206 PHE A CA 1
ATOM 1675 C C . PHE A 1 206 ? 2.056 0.890 19.444 1.00 95.94 206 PHE A C 1
ATOM 1677 O O . PHE A 1 206 ? 1.781 2.012 19.863 1.00 95.94 206 PHE A O 1
ATOM 1684 N N . LYS A 1 207 ? 2.938 0.098 20.074 1.00 94.00 207 LYS A N 1
ATOM 1685 C CA . LYS A 1 207 ? 3.566 0.440 21.367 1.00 94.00 207 LYS A CA 1
ATOM 1686 C C . LYS A 1 207 ? 4.406 1.726 21.342 1.00 94.00 207 LYS A C 1
ATOM 1688 O O . LYS A 1 207 ? 4.623 2.328 22.390 1.00 94.00 207 LYS A O 1
ATOM 1693 N N . LYS A 1 208 ? 4.882 2.163 20.171 1.00 91.56 208 LYS A N 1
ATOM 1694 C CA . LYS A 1 208 ? 5.643 3.417 20.007 1.00 91.56 208 LYS A CA 1
ATOM 1695 C C . LYS A 1 208 ? 4.744 4.628 19.748 1.00 91.56 208 LYS A C 1
ATOM 1697 O O . LYS A 1 208 ? 5.168 5.764 19.970 1.00 91.56 208 LYS A O 1
ATOM 1702 N N . ILE A 1 209 ? 3.526 4.416 19.253 1.00 88.31 209 ILE A N 1
ATOM 1703 C CA . ILE A 1 209 ? 2.619 5.499 18.879 1.00 88.31 209 ILE A CA 1
ATOM 1704 C C . ILE A 1 209 ? 1.955 6.084 20.123 1.00 88.31 209 ILE A C 1
ATOM 1706 O O . ILE A 1 209 ? 1.312 5.403 20.915 1.00 88.31 209 ILE A O 1
ATOM 1710 N N . LYS A 1 210 ? 2.049 7.407 20.262 1.00 84.81 210 LYS A N 1
ATOM 1711 C CA . LYS A 1 210 ? 1.319 8.149 21.294 1.00 84.81 210 LYS A CA 1
ATOM 1712 C C . LYS A 1 210 ? -0.122 8.362 20.838 1.00 84.81 210 LYS A C 1
ATOM 1714 O O . LYS A 1 210 ? -0.346 9.122 19.892 1.00 84.81 210 LYS A O 1
ATOM 1719 N N . LEU A 1 211 ? -1.079 7.719 21.509 1.00 82.19 211 LEU A N 1
ATOM 1720 C CA . LEU A 1 211 ? -2.515 7.816 21.197 1.00 82.19 211 LEU A CA 1
ATOM 1721 C C . LEU A 1 211 ? -3.115 9.171 21.599 1.00 82.19 211 LEU A C 1
ATOM 1723 O O . LEU A 1 211 ? -3.925 9.739 20.871 1.00 82.19 211 LEU A O 1
ATOM 1727 N N . ASN A 1 212 ? -2.623 9.748 22.693 1.00 71.31 212 ASN A N 1
ATOM 1728 C CA . ASN A 1 212 ? -3.034 11.063 23.170 1.00 71.31 212 ASN A CA 1
ATOM 1729 C C . ASN A 1 212 ? -2.015 12.100 22.673 1.00 71.31 212 ASN A C 1
ATOM 1731 O O . ASN A 1 212 ? -0.932 12.222 23.246 1.00 71.31 212 ASN A O 1
ATOM 1735 N N . GLY A 1 213 ? -2.299 12.823 21.584 1.00 62.97 213 GLY A N 1
ATOM 1736 C CA . GLY A 1 213 ? -1.339 13.826 21.118 1.00 62.97 213 GLY A CA 1
ATOM 1737 C C . GLY A 1 213 ? -1.747 14.700 19.936 1.00 62.97 213 GLY A C 1
ATOM 1738 O O . GLY A 1 213 ? -2.255 14.221 18.918 1.00 62.97 213 GLY A O 1
ATOM 1739 N N . LYS A 1 214 ? -1.385 15.984 20.053 1.00 74.44 214 LYS A N 1
ATOM 1740 C CA . LYS A 1 214 ? -1.159 16.893 18.920 1.00 74.44 214 LYS A CA 1
ATOM 1741 C C . LYS A 1 214 ? -0.030 16.322 18.044 1.00 74.44 214 LYS A C 1
ATOM 1743 O O . LYS A 1 214 ? 0.850 15.627 18.548 1.00 74.44 214 LYS A O 1
ATOM 1748 N N . GLY A 1 215 ? -0.062 16.580 16.744 1.00 83.19 215 GLY A N 1
ATOM 1749 C CA . GLY A 1 215 ? 0.946 16.095 15.801 1.00 83.19 215 GLY A CA 1
ATOM 1750 C C . GLY A 1 215 ? 0.686 16.618 14.395 1.00 83.19 215 GLY A C 1
ATOM 1751 O O . GLY A 1 215 ? -0.376 17.190 14.132 1.00 83.19 215 GLY A O 1
ATOM 1752 N N . THR A 1 216 ? 1.649 16.421 13.498 1.00 90.19 216 THR A N 1
ATOM 1753 C CA . THR A 1 216 ? 1.480 16.744 12.076 1.00 90.19 216 THR A CA 1
ATOM 1754 C C . THR A 1 216 ? 0.412 15.845 11.446 1.00 90.19 216 THR A C 1
ATOM 1756 O O . THR A 1 216 ? 0.072 14.784 11.977 1.00 90.19 216 THR A O 1
ATOM 1759 N N . LEU A 1 217 ? -0.137 16.250 10.298 1.00 90.62 217 LEU A N 1
ATOM 1760 C CA . LEU A 1 217 ? -1.166 15.468 9.607 1.00 90.62 217 LEU A CA 1
ATOM 1761 C C . LEU A 1 217 ? -0.719 14.015 9.300 1.00 90.62 217 LEU A C 1
ATOM 1763 O O . LEU A 1 217 ? -1.475 13.102 9.634 1.00 90.62 217 LEU A O 1
ATOM 1767 N N . PRO A 1 218 ? 0.509 13.749 8.798 1.00 91.81 218 PRO A N 1
ATOM 1768 C CA . PRO A 1 218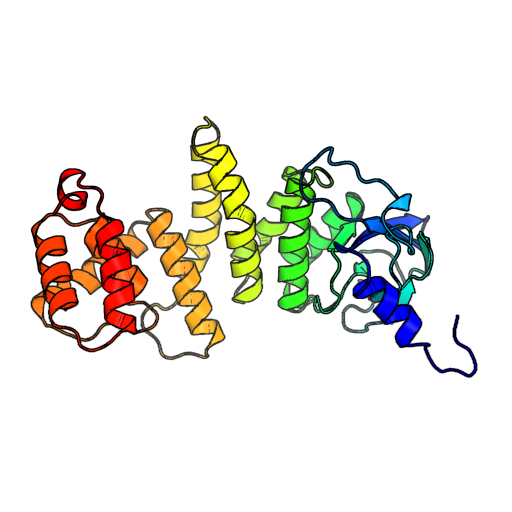 ? 0.992 12.377 8.608 1.00 91.81 218 PRO A CA 1
ATOM 1769 C C . PRO A 1 218 ? 1.058 11.555 9.902 1.00 91.81 218 PRO A C 1
ATOM 1771 O O . PRO A 1 218 ? 0.693 10.384 9.900 1.00 91.81 218 PRO A O 1
ATOM 1774 N N . GLN A 1 219 ? 1.456 12.161 11.027 1.00 91.44 219 GLN A N 1
ATOM 1775 C CA . GLN A 1 219 ? 1.497 11.474 12.325 1.00 91.44 219 GLN A CA 1
ATOM 1776 C C . GLN A 1 219 ? 0.094 11.083 12.807 1.00 91.44 219 GLN A C 1
ATOM 1778 O O . GLN A 1 219 ? -0.089 10.005 13.372 1.00 91.44 219 GLN A O 1
ATOM 1783 N N . ARG A 1 220 ? -0.906 11.942 12.568 1.00 92.06 220 ARG A N 1
ATOM 1784 C CA . ARG A 1 220 ? -2.315 11.655 12.884 1.00 92.06 220 ARG A CA 1
ATOM 1785 C C . ARG A 1 220 ? -2.846 10.503 12.028 1.00 92.06 220 ARG A C 1
ATOM 1787 O O . ARG A 1 220 ? -3.473 9.594 12.567 1.00 92.06 220 ARG A O 1
ATOM 1794 N N . TYR A 1 221 ? -2.531 10.487 10.731 1.00 93.31 221 TYR A N 1
ATOM 1795 C CA . TYR A 1 221 ? -2.892 9.375 9.847 1.00 93.31 221 TYR A CA 1
ATOM 1796 C C . TYR A 1 221 ? -2.204 8.065 10.223 1.00 93.31 221 TYR A C 1
ATOM 1798 O O . TYR A 1 221 ? -2.874 7.036 10.273 1.00 93.31 221 TYR A O 1
ATOM 1806 N N . MET A 1 222 ? -0.913 8.103 10.559 1.00 94.19 222 MET A N 1
ATOM 1807 C CA . MET A 1 222 ? -0.171 6.939 11.044 1.00 94.19 222 MET A CA 1
ATOM 1808 C C . MET A 1 222 ? -0.791 6.372 12.326 1.00 94.19 222 MET A C 1
ATOM 1810 O O . MET A 1 222 ? -1.042 5.174 12.420 1.00 94.19 222 MET A O 1
ATOM 1814 N N . ARG A 1 223 ? -1.123 7.239 13.292 1.00 93.75 223 ARG A N 1
ATOM 1815 C CA . ARG A 1 223 ? -1.808 6.838 14.528 1.00 93.75 223 ARG A CA 1
ATOM 1816 C C . ARG A 1 223 ? -3.134 6.145 14.248 1.00 93.75 223 ARG A C 1
ATOM 1818 O O . ARG A 1 223 ? -3.370 5.072 14.790 1.00 93.75 223 ARG A O 1
ATOM 1825 N N . ARG A 1 224 ? -3.984 6.754 13.416 1.00 94.44 224 ARG A N 1
ATOM 1826 C CA . ARG A 1 224 ? -5.286 6.187 13.044 1.00 94.44 224 ARG A CA 1
ATOM 1827 C C . ARG A 1 224 ? -5.118 4.825 12.375 1.00 94.44 224 ARG A C 1
ATOM 1829 O O . ARG A 1 224 ? -5.792 3.878 12.756 1.00 94.44 224 ARG A O 1
ATOM 1836 N N . LEU A 1 225 ? -4.204 4.730 11.410 1.00 96.38 225 LEU A N 1
ATOM 1837 C CA . LEU A 1 225 ? -3.951 3.510 10.647 1.00 96.38 225 LEU A CA 1
ATOM 1838 C C . LEU A 1 225 ? -3.521 2.352 11.554 1.00 96.38 225 LEU A C 1
ATOM 1840 O O . LEU A 1 225 ? -4.110 1.277 11.501 1.00 96.38 225 LEU A O 1
ATOM 1844 N N . ILE A 1 226 ? -2.529 2.590 12.414 1.00 96.88 226 ILE A N 1
ATOM 1845 C CA . ILE A 1 226 ? -1.985 1.550 13.290 1.00 96.88 226 ILE A CA 1
ATOM 1846 C C . ILE A 1 226 ? -2.939 1.207 14.432 1.00 96.88 226 ILE A C 1
ATOM 1848 O O . ILE A 1 226 ? -3.038 0.035 14.776 1.00 96.88 226 ILE A O 1
ATOM 1852 N N . LEU A 1 227 ? -3.672 2.176 14.998 1.00 96.88 227 LEU A N 1
ATOM 1853 C CA . LEU A 1 227 ? -4.705 1.870 15.992 1.00 96.88 227 LEU A CA 1
ATOM 1854 C C . LEU A 1 227 ? -5.806 0.995 15.379 1.00 96.88 227 LEU A C 1
ATOM 1856 O O . LEU A 1 227 ? -6.175 -0.003 15.984 1.00 96.88 227 LEU A O 1
ATOM 1860 N N . ASN A 1 228 ? -6.283 1.326 14.174 1.00 96.94 228 ASN A N 1
ATOM 1861 C CA . ASN A 1 228 ? -7.295 0.526 13.483 1.00 96.94 228 ASN A CA 1
ATOM 1862 C C . ASN A 1 228 ? -6.805 -0.907 13.227 1.00 96.94 228 ASN A C 1
ATOM 1864 O O . ASN A 1 228 ? -7.501 -1.864 13.550 1.00 96.94 228 ASN A O 1
ATOM 1868 N N . ALA A 1 229 ? -5.583 -1.054 12.703 1.00 97.50 229 ALA A N 1
ATOM 1869 C CA . ALA A 1 229 ? -4.972 -2.364 12.493 1.00 97.50 229 ALA A CA 1
ATOM 1870 C C . ALA A 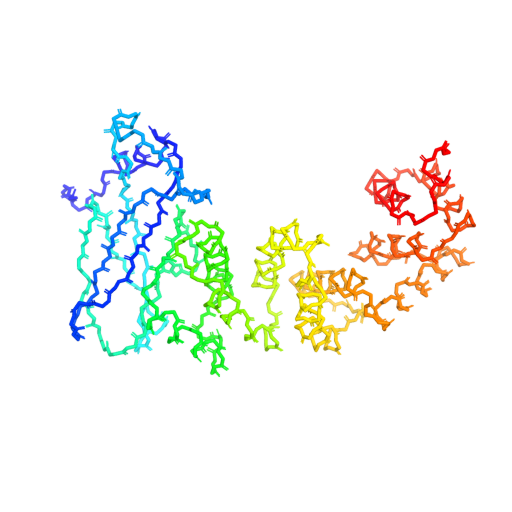1 229 ? -4.825 -3.142 13.810 1.00 97.50 229 ALA A C 1
ATOM 1872 O O . ALA A 1 229 ? -5.180 -4.312 13.870 1.00 97.50 229 ALA A O 1
ATOM 1873 N N . ALA A 1 230 ? -4.357 -2.492 14.879 1.00 98.06 230 ALA A N 1
ATOM 1874 C CA . ALA A 1 230 ? -4.181 -3.121 16.183 1.00 98.06 230 ALA A CA 1
ATOM 1875 C C . ALA A 1 230 ? -5.508 -3.583 16.803 1.00 98.06 230 ALA A C 1
ATOM 1877 O O . ALA A 1 230 ? -5.561 -4.669 17.373 1.00 98.06 230 ALA A O 1
ATOM 1878 N N . CYS A 1 231 ? -6.576 -2.792 16.669 1.00 97.62 231 CYS A N 1
ATOM 1879 C CA . CYS A 1 231 ? -7.910 -3.183 17.116 1.00 97.62 231 CYS A CA 1
ATOM 1880 C C . CYS A 1 231 ? -8.476 -4.348 16.293 1.00 97.62 231 CYS A C 1
ATOM 1882 O O . CYS A 1 231 ? -9.036 -5.264 16.874 1.00 97.62 231 CYS A O 1
ATOM 1884 N N . ASN A 1 232 ? -8.300 -4.354 14.967 1.00 95.44 232 ASN A N 1
ATOM 1885 C CA . ASN A 1 232 ? -8.760 -5.462 14.117 1.00 95.44 232 ASN A CA 1
ATOM 1886 C C . ASN A 1 232 ? -7.981 -6.767 14.338 1.00 95.44 232 ASN A C 1
ATOM 1888 O O . ASN A 1 232 ? -8.517 -7.837 14.084 1.00 95.44 232 ASN A O 1
ATOM 1892 N N . LEU A 1 233 ? -6.737 -6.676 14.812 1.00 96.56 233 LEU A N 1
ATOM 1893 C CA . LEU A 1 233 ? -5.910 -7.820 15.208 1.00 96.56 233 LEU A CA 1
ATOM 1894 C C . LEU A 1 233 ? -6.131 -8.238 16.672 1.00 96.56 233 LEU A C 1
ATOM 1896 O O . LEU A 1 233 ? -5.352 -9.033 17.196 1.00 96.56 233 LEU A O 1
ATOM 1900 N N . GLU A 1 234 ? -7.137 -7.670 17.348 1.00 96.81 234 GLU A N 1
ATOM 1901 C CA . GLU A 1 234 ? -7.472 -7.951 18.751 1.00 96.81 234 GLU A CA 1
ATOM 1902 C C . GLU A 1 234 ? -6.274 -7.784 19.711 1.00 96.81 234 GLU A C 1
ATOM 1904 O O . GLU A 1 234 ? -6.120 -8.508 20.697 1.00 96.81 234 GLU A O 1
ATOM 1909 N N . ILE A 1 235 ? -5.396 -6.803 19.444 1.00 97.75 235 ILE A N 1
ATOM 1910 C CA . ILE A 1 235 ? -4.283 -6.479 20.347 1.00 97.75 235 ILE A CA 1
ATOM 1911 C C . ILE A 1 235 ? -4.871 -5.921 21.658 1.00 97.75 235 ILE A C 1
ATOM 1913 O O . ILE A 1 235 ? -5.492 -4.849 21.623 1.00 97.75 235 ILE A O 1
ATOM 1917 N N . PRO A 1 236 ? -4.653 -6.574 22.822 1.00 96.50 236 PRO A N 1
ATOM 1918 C CA . PRO A 1 236 ? -5.394 -6.272 24.048 1.00 96.50 236 PRO A CA 1
ATOM 1919 C C . PRO A 1 236 ? -5.326 -4.807 24.482 1.00 96.50 236 PRO A C 1
ATOM 1921 O O . PRO A 1 236 ? -6.348 -4.205 24.805 1.00 96.50 236 PRO A O 1
ATOM 1924 N N . GLU A 1 237 ? -4.142 -4.191 24.446 1.00 96.31 237 GLU A N 1
ATOM 1925 C CA . GLU A 1 237 ? -3.964 -2.797 24.857 1.00 96.31 237 GLU A CA 1
ATOM 1926 C C . GLU A 1 237 ? -4.695 -1.807 23.927 1.00 96.31 237 GLU A C 1
ATOM 1928 O O . GLU A 1 237 ? -5.166 -0.761 24.381 1.00 96.31 237 GLU A O 1
ATOM 1933 N N . ALA A 1 238 ? -4.824 -2.130 22.634 1.00 97.38 238 ALA A N 1
ATOM 1934 C CA . ALA A 1 238 ? -5.536 -1.303 21.659 1.00 97.38 238 ALA A CA 1
ATOM 1935 C C . ALA A 1 238 ? -7.056 -1.402 21.845 1.00 97.38 238 ALA A C 1
ATOM 1937 O O . ALA A 1 238 ? -7.741 -0.378 21.925 1.00 97.38 238 ALA A O 1
ATOM 1938 N N . VAL A 1 239 ? -7.573 -2.628 21.985 1.00 97.69 239 VAL A N 1
ATOM 1939 C CA . VAL A 1 239 ? -8.997 -2.892 22.246 1.00 97.69 239 VAL A CA 1
ATOM 1940 C C . VAL A 1 239 ? -9.420 -2.282 23.582 1.00 97.69 239 VAL A C 1
ATOM 1942 O O . VAL A 1 239 ? -10.446 -1.600 23.654 1.00 97.69 239 VAL A O 1
ATOM 1945 N N . GLN A 1 240 ? -8.603 -2.431 24.629 1.00 97.19 240 GLN A N 1
ATOM 1946 C CA . GLN A 1 240 ? -8.864 -1.838 25.941 1.00 97.19 240 GLN A CA 1
ATOM 1947 C C . GLN A 1 240 ? -8.905 -0.306 25.876 1.00 97.19 240 GLN A C 1
ATOM 1949 O O . GLN A 1 240 ? -9.794 0.304 26.474 1.00 97.19 240 GLN A O 1
ATOM 1954 N N . TYR A 1 241 ? -7.977 0.324 25.147 1.00 95.94 241 TYR A N 1
ATOM 1955 C CA . TYR A 1 241 ? -7.973 1.775 24.957 1.00 95.94 241 TYR A CA 1
ATOM 1956 C C . TYR A 1 241 ? -9.260 2.266 24.284 1.00 95.94 241 TYR A C 1
ATOM 1958 O O . TYR A 1 241 ? -9.920 3.166 24.809 1.00 95.94 241 TYR A O 1
ATOM 1966 N N . ALA A 1 242 ? -9.635 1.665 23.151 1.00 96.88 242 ALA A N 1
ATOM 1967 C CA . ALA A 1 242 ? -10.816 2.073 22.396 1.00 96.88 242 ALA A CA 1
ATOM 1968 C C . ALA A 1 242 ? -12.114 1.814 23.180 1.00 96.88 242 ALA A C 1
ATOM 1970 O O . ALA A 1 242 ? -12.955 2.704 23.286 1.00 96.88 242 ALA A O 1
ATOM 1971 N N . THR A 1 243 ? -12.228 0.656 23.837 1.00 97.44 243 THR A N 1
ATOM 1972 C CA . THR A 1 243 ? -13.378 0.314 24.690 1.00 97.44 243 THR A CA 1
ATOM 1973 C C . THR A 1 243 ? -13.519 1.282 25.864 1.00 97.44 243 THR A C 1
ATOM 1975 O O . THR A 1 243 ? -14.622 1.726 26.177 1.00 97.44 243 THR A O 1
ATOM 1978 N N . LYS A 1 244 ? -12.407 1.650 26.517 1.00 96.31 244 LYS A N 1
ATOM 1979 C CA . LYS A 1 244 ? -12.422 2.643 27.597 1.00 96.31 244 LYS A CA 1
ATOM 1980 C C . LYS A 1 244 ? -12.885 4.007 27.089 1.00 96.31 244 LYS A C 1
ATOM 1982 O O . LYS A 1 244 ? -13.745 4.619 27.708 1.00 96.31 244 LYS A O 1
ATOM 1987 N N . MET A 1 245 ? -12.355 4.461 25.953 1.00 95.88 245 MET A N 1
ATOM 1988 C CA . MET A 1 245 ? -12.746 5.743 25.361 1.00 95.88 245 MET A CA 1
ATOM 1989 C C . MET A 1 245 ? -14.230 5.786 24.991 1.00 95.88 245 MET A C 1
ATOM 1991 O O . MET A 1 245 ? -14.881 6.808 25.200 1.00 95.88 245 MET A O 1
ATOM 1995 N N . PHE A 1 246 ? -14.769 4.678 24.485 1.00 97.69 246 PHE A N 1
ATOM 1996 C CA . PHE A 1 246 ? -16.188 4.551 24.179 1.00 97.69 246 PHE A CA 1
ATOM 1997 C C . PHE A 1 246 ? -17.061 4.610 25.443 1.00 97.69 246 PHE A C 1
ATOM 1999 O O . PHE A 1 246 ? -18.038 5.354 25.478 1.00 97.69 246 PHE A O 1
ATOM 2006 N N . LYS A 1 247 ? -16.678 3.899 26.513 1.00 97.06 247 LYS A N 1
ATOM 2007 C CA . LYS A 1 247 ? -17.375 3.956 27.812 1.00 97.06 247 LYS A CA 1
ATOM 2008 C C . LYS A 1 247 ? -17.351 5.359 28.420 1.00 97.06 247 LYS A C 1
ATOM 2010 O O . LYS A 1 247 ? -18.400 5.872 28.799 1.00 97.06 247 LYS A O 1
ATOM 2015 N N . ASP A 1 248 ? -16.187 6.008 28.424 1.00 96.06 248 ASP A N 1
ATOM 2016 C CA . ASP A 1 248 ? -16.044 7.389 28.897 1.00 96.06 248 ASP A CA 1
ATOM 2017 C C . ASP A 1 248 ? -16.974 8.336 28.110 1.00 96.06 248 ASP A C 1
ATOM 2019 O O . ASP A 1 248 ? -17.590 9.232 28.693 1.00 96.06 248 ASP A O 1
ATOM 2023 N N . TRP A 1 249 ? -17.111 8.137 26.792 1.00 96.25 249 TRP A N 1
ATOM 2024 C CA . TRP A 1 249 ? -18.047 8.896 25.955 1.00 96.25 249 TRP A CA 1
ATOM 2025 C C . TRP A 1 249 ? -19.510 8.648 26.340 1.00 96.25 249 TRP A C 1
ATOM 2027 O O . TRP A 1 249 ? -20.254 9.618 26.489 1.00 96.25 249 TRP A O 1
ATOM 2037 N N . MET A 1 250 ? -19.914 7.395 26.574 1.00 97.25 250 MET A N 1
ATOM 2038 C CA . MET A 1 250 ? -21.276 7.066 27.016 1.00 97.25 250 MET A CA 1
ATOM 2039 C C . MET A 1 250 ? -21.643 7.700 28.363 1.00 97.25 250 MET A C 1
ATOM 2041 O O . MET A 1 250 ? -22.777 8.133 28.550 1.00 97.25 250 MET A O 1
ATOM 2045 N N . GLU A 1 251 ? -20.701 7.734 29.306 1.00 95.88 251 GLU A N 1
ATOM 2046 C CA . GLU A 1 251 ? -20.943 8.206 30.674 1.00 95.88 251 GLU A CA 1
ATOM 2047 C C . GLU A 1 251 ? -20.897 9.730 30.796 1.00 95.88 251 GLU A C 1
ATOM 2049 O O . GLU A 1 251 ? -21.662 10.320 31.556 1.00 95.88 251 GLU A O 1
ATOM 2054 N N . THR A 1 252 ? -19.992 10.377 30.060 1.00 94.50 252 THR A N 1
ATOM 2055 C CA . THR A 1 252 ? -19.702 11.809 30.242 1.00 94.50 252 THR A CA 1
ATOM 2056 C C . THR A 1 252 ? -20.198 12.689 29.101 1.00 94.50 252 THR A C 1
ATOM 2058 O O . THR A 1 252 ? -20.209 13.911 29.241 1.00 94.50 252 THR A O 1
ATOM 2061 N N . GLY A 1 253 ? -20.540 12.105 27.948 1.00 88.81 253 GLY A N 1
ATOM 2062 C CA . GLY A 1 253 ? -20.818 12.852 26.720 1.00 88.81 253 GLY A CA 1
ATOM 2063 C C . GLY A 1 253 ? -19.598 13.597 26.163 1.00 88.81 253 GLY A C 1
ATOM 2064 O O . GLY A 1 253 ? -19.744 14.449 25.286 1.00 88.81 253 GLY A O 1
ATOM 2065 N N . ARG A 1 254 ? -18.383 13.322 26.665 1.00 88.00 254 ARG A N 1
ATOM 2066 C CA . ARG A 1 254 ? -17.160 13.995 26.213 1.00 88.00 254 ARG A CA 1
ATOM 2067 C C . ARG A 1 254 ? -16.896 13.687 24.744 1.00 88.00 254 ARG A C 1
ATOM 2069 O O . ARG A 1 254 ? -16.810 12.528 24.353 1.00 88.00 254 ARG A O 1
ATOM 2076 N N . GLN A 1 255 ? -16.664 14.732 23.957 1.00 85.19 255 GLN A N 1
ATOM 2077 C CA . GLN A 1 255 ? -16.343 14.594 22.542 1.00 85.19 255 GLN A CA 1
ATOM 2078 C C . GLN A 1 255 ? -15.078 13.748 22.324 1.00 85.19 255 GLN A C 1
ATOM 2080 O O . GLN A 1 255 ? -14.025 14.005 22.918 1.00 85.19 255 GLN A O 1
ATOM 2085 N N . LEU A 1 256 ? -15.188 12.751 21.446 1.00 91.19 256 LEU A N 1
ATOM 2086 C CA . LEU A 1 256 ? -14.066 11.911 21.045 1.00 91.19 256 LEU A CA 1
ATOM 2087 C C . LEU A 1 256 ? -13.108 12.669 20.111 1.00 91.19 256 LEU A C 1
ATOM 2089 O O . LEU A 1 256 ? -13.536 13.552 19.362 1.00 91.19 256 LEU A O 1
ATOM 2093 N N . PRO A 1 257 ? -11.811 12.312 20.087 1.00 89.06 257 PRO A N 1
ATOM 2094 C CA . PRO A 1 257 ? -10.892 12.824 19.078 1.00 89.06 257 PRO A CA 1
ATOM 2095 C C . PRO A 1 257 ? -11.392 12.465 17.674 1.00 89.06 257 PRO A C 1
ATOM 2097 O O . PRO A 1 257 ? -11.542 11.286 17.357 1.00 89.06 257 PRO A O 1
ATOM 2100 N N . SER A 1 258 ? -11.606 13.467 16.818 1.00 86.62 258 SER A N 1
ATOM 2101 C CA . SER A 1 258 ? -12.228 13.271 15.500 1.00 86.62 258 SER A CA 1
ATOM 2102 C C . SER A 1 258 ? -11.498 12.259 14.611 1.00 86.62 258 SER A C 1
ATOM 2104 O O . SER A 1 258 ? -12.138 11.524 13.869 1.00 86.62 258 SER A O 1
ATOM 2106 N N . ASP A 1 259 ? -10.171 12.157 14.718 1.00 86.38 259 ASP A N 1
ATOM 2107 C CA . ASP A 1 259 ? -9.384 11.198 13.927 1.00 86.38 259 ASP A CA 1
ATOM 2108 C C . ASP A 1 259 ? -9.568 9.741 14.356 1.00 86.38 259 ASP A C 1
ATOM 2110 O O . ASP A 1 259 ? -9.231 8.838 13.592 1.00 86.38 259 ASP A O 1
ATOM 2114 N N . LEU A 1 260 ? -10.014 9.517 15.594 1.00 93.06 260 LEU A N 1
ATOM 2115 C CA . LEU A 1 260 ? -10.132 8.194 16.209 1.00 93.06 260 LEU A CA 1
ATOM 2116 C C . LEU A 1 260 ? -11.591 7.796 16.447 1.00 93.06 260 LEU A C 1
ATOM 2118 O O . LEU A 1 260 ? -11.841 6.641 16.776 1.00 93.06 260 LEU A O 1
ATOM 2122 N N . ALA A 1 261 ? -12.537 8.724 16.272 1.00 94.12 261 ALA A N 1
ATOM 2123 C CA . ALA A 1 261 ? -13.950 8.535 16.581 1.00 94.12 261 ALA A CA 1
ATOM 2124 C C . ALA A 1 261 ? -14.528 7.280 15.911 1.00 94.12 261 ALA A C 1
ATOM 2126 O O . ALA A 1 261 ? -15.043 6.422 16.618 1.00 94.12 261 ALA A O 1
ATOM 2127 N N . THR A 1 262 ? -14.337 7.105 14.596 1.00 95.38 262 THR A N 1
ATOM 2128 C CA . THR A 1 262 ? -14.796 5.904 13.873 1.00 95.38 262 THR A CA 1
ATOM 2129 C C . THR A 1 262 ? -14.272 4.613 14.501 1.00 95.38 262 THR A C 1
ATOM 2131 O O . THR A 1 262 ? -15.041 3.690 14.726 1.00 95.38 262 THR A O 1
ATOM 2134 N N . ILE A 1 263 ? -12.980 4.555 14.849 1.00 96.81 263 ILE A N 1
ATOM 2135 C CA . ILE A 1 263 ? -12.369 3.356 15.446 1.00 96.81 263 ILE A CA 1
ATOM 2136 C C . ILE A 1 263 ? -12.972 3.089 16.826 1.00 96.81 263 ILE A C 1
ATOM 2138 O O . ILE A 1 263 ? -13.307 1.955 17.151 1.00 96.81 263 ILE A O 1
ATOM 2142 N N . ILE A 1 264 ? -13.121 4.135 17.639 1.00 97.38 264 ILE A N 1
ATOM 2143 C CA . ILE A 1 264 ? -13.652 4.030 19.000 1.00 97.38 264 ILE A CA 1
ATOM 2144 C C . ILE A 1 264 ? -15.116 3.577 18.975 1.00 97.38 264 ILE A C 1
ATOM 2146 O O . ILE A 1 264 ? -15.472 2.687 19.743 1.00 97.38 264 ILE A O 1
ATOM 2150 N N . TYR A 1 265 ? -15.943 4.130 18.083 1.00 97.38 265 TYR A N 1
ATOM 2151 C CA . TYR A 1 265 ? -17.323 3.679 17.895 1.00 97.38 265 TYR A CA 1
ATOM 2152 C C . TYR A 1 265 ? -17.374 2.219 17.443 1.00 97.38 265 TYR A C 1
ATOM 2154 O O . TYR A 1 265 ? -18.055 1.415 18.073 1.00 97.38 265 TYR A O 1
ATOM 2162 N N . THR A 1 266 ? -16.614 1.865 16.403 1.00 97.62 266 THR A N 1
ATOM 2163 C CA . THR A 1 266 ? -16.567 0.503 15.857 1.00 97.62 266 THR A CA 1
ATOM 2164 C C . THR A 1 266 ? -16.172 -0.519 16.916 1.00 97.62 266 THR A C 1
ATOM 2166 O O . THR A 1 266 ? -16.868 -1.514 17.091 1.00 97.62 266 THR A O 1
ATOM 2169 N N . VAL A 1 267 ? -15.096 -0.271 17.667 1.00 97.94 267 VAL A N 1
ATOM 2170 C CA . VAL A 1 267 ? -14.649 -1.193 18.721 1.00 97.94 267 VAL A CA 1
ATOM 2171 C C . VAL A 1 267 ? -15.649 -1.239 19.874 1.00 97.94 267 VAL A C 1
ATOM 2173 O O . VAL A 1 267 ? -15.925 -2.316 20.388 1.00 97.94 267 VAL A O 1
ATOM 2176 N N . GLY A 1 268 ? -16.226 -0.098 20.261 1.00 97.62 268 GLY A N 1
ATOM 2177 C CA . GLY A 1 268 ? -17.245 -0.038 21.307 1.00 97.62 268 GLY A CA 1
ATOM 2178 C C . GLY A 1 268 ? -18.490 -0.864 20.988 1.00 97.62 268 GLY A C 1
ATOM 2179 O O . GLY A 1 268 ? -19.003 -1.549 21.869 1.00 97.62 268 GLY A O 1
ATOM 2180 N N . ILE A 1 269 ? -18.940 -0.846 19.729 1.00 97.94 269 ILE A N 1
ATOM 2181 C CA . ILE A 1 269 ? -20.055 -1.678 19.265 1.00 97.94 269 ILE A CA 1
ATOM 2182 C C . ILE A 1 269 ? -19.655 -3.148 19.128 1.00 97.94 269 ILE A C 1
ATOM 2184 O O . ILE A 1 269 ? -20.412 -4.011 19.568 1.00 97.94 269 ILE A O 1
ATOM 2188 N N . ARG A 1 270 ? -18.483 -3.442 18.551 1.00 96.94 270 ARG A N 1
ATOM 2189 C CA . ARG A 1 270 ? -17.991 -4.818 18.368 1.00 96.94 270 ARG A CA 1
ATOM 2190 C C . ARG A 1 270 ? -17.863 -5.559 19.699 1.00 96.94 270 ARG A C 1
ATOM 2192 O O . ARG A 1 270 ? -18.312 -6.688 19.818 1.00 96.94 270 ARG A O 1
ATOM 2199 N N . GLN A 1 271 ? -17.304 -4.888 20.706 1.00 96.69 271 GLN A N 1
ATOM 2200 C CA . GLN A 1 271 ? -17.069 -5.431 22.051 1.00 96.69 271 GLN A CA 1
ATOM 2201 C C . GLN A 1 271 ? -18.277 -5.260 22.995 1.00 96.69 271 GLN A C 1
ATOM 2203 O O . GLN A 1 271 ? -18.236 -5.685 24.152 1.00 96.69 271 GLN A O 1
ATOM 2208 N N . GLY A 1 272 ? -19.318 -4.560 22.540 1.00 95.25 272 GLY A N 1
ATOM 2209 C CA . GLY A 1 272 ? -20.510 -4.222 23.310 1.00 95.25 272 GLY A CA 1
ATOM 2210 C C . GLY A 1 272 ? -21.690 -5.150 23.029 1.00 95.25 272 GLY A C 1
ATOM 2211 O O . GLY A 1 272 ? -21.602 -6.112 22.273 1.00 95.25 272 GLY A O 1
ATOM 2212 N N . ASN A 1 273 ? -22.829 -4.839 23.646 1.00 95.75 273 ASN A N 1
ATOM 2213 C CA . ASN A 1 273 ? -24.096 -5.540 23.447 1.00 95.75 273 ASN A CA 1
ATOM 2214 C C . ASN A 1 273 ? -25.219 -4.524 23.163 1.00 95.75 273 ASN A C 1
ATOM 2216 O O . ASN A 1 273 ? -24.982 -3.397 22.727 1.00 95.75 273 ASN A O 1
ATOM 2220 N N . ALA A 1 274 ? -26.471 -4.908 23.432 1.00 96.50 274 ALA A N 1
ATOM 2221 C CA . ALA A 1 274 ? -27.647 -4.073 23.201 1.00 96.50 274 ALA A CA 1
ATOM 2222 C C . ALA A 1 274 ? -27.553 -2.675 23.842 1.00 96.50 274 ALA A C 1
ATOM 2224 O O . ALA A 1 274 ? -28.027 -1.714 23.252 1.00 96.50 274 ALA A O 1
ATOM 2225 N N . ARG A 1 275 ? -26.910 -2.529 25.012 1.00 97.00 275 ARG A N 1
ATOM 2226 C CA . ARG A 1 275 ? -26.767 -1.228 25.689 1.00 97.00 275 ARG A CA 1
ATOM 2227 C C . ARG A 1 275 ? -25.929 -0.244 24.867 1.00 97.00 275 ARG A C 1
ATOM 2229 O O . ARG A 1 275 ? -26.344 0.896 24.670 1.00 97.00 275 ARG A O 1
ATOM 2236 N N . GLU A 1 276 ? -24.748 -0.667 24.427 1.00 97.62 276 GLU A N 1
ATOM 2237 C CA . GLU A 1 276 ? -23.821 0.134 23.623 1.00 97.62 276 GLU A CA 1
ATOM 2238 C C . GLU A 1 276 ? -24.414 0.445 22.240 1.00 97.62 276 GLU A C 1
ATOM 2240 O O . GLU A 1 276 ? -24.287 1.569 21.738 1.00 97.62 276 GLU A O 1
ATOM 2245 N N . TRP A 1 277 ? -25.119 -0.530 21.661 1.00 97.62 277 TRP A N 1
ATOM 2246 C CA . TRP A 1 277 ? -25.809 -0.390 20.382 1.00 97.62 277 TRP A CA 1
ATOM 2247 C C . TRP A 1 277 ? -26.973 0.602 20.461 1.00 97.62 277 TRP A C 1
ATOM 2249 O O . TRP A 1 277 ? -26.997 1.574 19.708 1.00 97.62 277 TRP A O 1
ATOM 2259 N N . ASP A 1 278 ? -27.888 0.434 21.422 1.00 96.94 278 ASP A N 1
ATOM 2260 C CA . ASP A 1 278 ? -29.056 1.308 21.595 1.00 96.94 278 ASP A CA 1
ATOM 2261 C C . ASP A 1 278 ? -28.628 2.751 21.916 1.00 96.94 278 ASP A C 1
ATOM 2263 O O . ASP A 1 278 ? -29.224 3.708 21.414 1.00 96.94 278 ASP A O 1
ATOM 2267 N N . PHE A 1 279 ? -27.551 2.929 22.694 1.00 97.06 279 PHE A N 1
ATOM 2268 C CA . PHE A 1 279 ? -26.960 4.247 22.932 1.00 97.06 279 PHE A CA 1
ATOM 2269 C C . PHE A 1 279 ? -26.468 4.892 21.631 1.00 97.06 279 PHE A C 1
ATOM 2271 O O . PHE A 1 279 ? -26.850 6.019 21.316 1.00 97.06 279 PHE A O 1
ATOM 2278 N N . THR A 1 280 ? -25.650 4.178 20.856 1.00 96.75 280 THR A N 1
ATOM 2279 C CA . THR A 1 280 ? -25.083 4.670 19.588 1.00 96.75 280 THR A CA 1
ATOM 2280 C C . THR A 1 280 ? -26.175 4.960 18.559 1.00 96.75 280 THR A C 1
ATOM 2282 O O . THR A 1 280 ? -26.129 5.986 17.876 1.00 96.75 280 THR A O 1
ATOM 2285 N N . TRP A 1 281 ? -27.211 4.123 18.489 1.00 96.50 281 TRP A N 1
ATOM 2286 C CA . TRP A 1 281 ? -28.383 4.361 17.649 1.00 96.50 281 TRP A CA 1
ATOM 2287 C C . TRP A 1 281 ? -29.120 5.638 18.051 1.00 96.50 281 TRP A C 1
ATOM 2289 O O . TRP A 1 281 ? -29.459 6.467 17.202 1.00 96.50 281 TRP A O 1
ATOM 2299 N N . ASN A 1 282 ? -29.303 5.856 19.354 1.00 96.31 282 ASN A N 1
ATOM 2300 C CA . ASN A 1 282 ? -29.907 7.083 19.851 1.00 96.31 282 ASN A CA 1
ATOM 2301 C C . ASN A 1 282 ? -29.080 8.323 19.465 1.00 96.31 282 ASN A C 1
ATOM 2303 O O . ASN A 1 282 ? -29.642 9.298 18.965 1.00 96.31 282 ASN A O 1
ATOM 2307 N N . GLN A 1 283 ? -27.750 8.268 19.603 1.00 95.81 283 GLN A N 1
ATOM 2308 C CA . GLN A 1 283 ? -26.852 9.348 19.162 1.00 95.81 283 GLN A CA 1
ATOM 2309 C C . GLN A 1 283 ? -26.959 9.598 17.651 1.00 95.81 283 GLN A C 1
ATOM 2311 O O . GLN A 1 283 ? -27.070 10.741 17.212 1.00 95.81 283 GLN A O 1
ATOM 2316 N N . THR A 1 284 ? -27.040 8.531 16.852 1.00 95.62 284 THR A N 1
ATOM 2317 C CA . THR A 1 284 ? -27.192 8.593 15.386 1.00 95.62 284 THR A CA 1
ATOM 2318 C C . THR A 1 284 ? -28.470 9.318 14.959 1.00 95.62 284 THR A C 1
ATOM 2320 O O . THR A 1 284 ? -28.487 10.025 13.947 1.00 95.62 284 THR A O 1
ATOM 2323 N N . ARG A 1 285 ? -29.558 9.152 15.722 1.00 95.56 285 ARG A N 1
ATOM 2324 C CA . ARG A 1 285 ? -30.846 9.810 15.459 1.00 95.56 285 ARG A CA 1
ATOM 2325 C C . ARG A 1 285 ? -30.865 11.289 15.841 1.00 95.56 285 ARG A C 1
ATOM 2327 O O . ARG A 1 285 ? -31.644 12.031 15.250 1.00 95.56 285 ARG A O 1
ATOM 2334 N N . HIS A 1 286 ? -30.041 11.698 16.805 1.00 95.31 286 HIS A N 1
ATOM 2335 C CA . HIS A 1 286 ? -30.029 13.061 17.344 1.00 95.31 286 HIS A CA 1
ATOM 2336 C C . HIS A 1 286 ? -28.914 13.946 16.774 1.00 95.31 286 HIS A C 1
ATOM 2338 O O . HIS A 1 286 ? -29.043 15.169 16.813 1.00 95.31 286 HIS A O 1
ATOM 2344 N N . THR A 1 287 ? -27.827 13.371 16.249 1.00 93.56 287 THR A N 1
ATOM 2345 C CA . THR A 1 287 ? -26.753 14.173 15.651 1.00 93.56 287 THR A CA 1
ATOM 2346 C C . THR A 1 287 ? -27.215 14.867 14.366 1.00 93.56 287 THR A C 1
ATOM 2348 O O . THR A 1 287 ? -27.821 14.264 13.478 1.00 93.56 287 THR A O 1
ATOM 2351 N N . ASN A 1 288 ? -26.870 16.151 14.248 1.00 94.50 288 ASN A N 1
ATOM 2352 C CA . ASN A 1 288 ? -27.071 16.953 13.038 1.00 94.50 288 ASN A CA 1
ATOM 2353 C C . ASN A 1 288 ? -25.811 16.999 12.152 1.00 94.50 288 ASN A C 1
ATOM 2355 O O . ASN A 1 288 ? -25.802 17.667 11.118 1.00 94.50 288 ASN A O 1
ATOM 2359 N N . VAL A 1 289 ? -24.733 16.308 12.540 1.00 94.12 289 VAL A N 1
ATOM 2360 C CA . VAL A 1 289 ? -23.467 16.287 11.800 1.00 94.12 289 VAL A CA 1
ATOM 2361 C C . VAL A 1 289 ? -23.443 15.070 10.879 1.00 94.12 289 VAL A C 1
ATOM 2363 O O . VAL A 1 289 ? -23.276 13.939 11.328 1.00 94.12 289 VAL A O 1
ATOM 2366 N N . ALA A 1 290 ? -23.563 15.293 9.567 1.00 94.00 290 ALA A N 1
ATOM 2367 C CA . ALA A 1 290 ? -23.622 14.210 8.578 1.00 94.00 290 ALA A CA 1
ATOM 2368 C C . ALA A 1 290 ? -22.411 13.257 8.637 1.00 94.00 290 ALA A C 1
ATOM 2370 O O . ALA A 1 290 ? -22.577 12.045 8.519 1.00 94.00 290 ALA A O 1
ATOM 2371 N N . ALA A 1 291 ? -21.207 13.795 8.863 1.00 93.19 291 ALA A N 1
ATOM 2372 C CA . ALA A 1 291 ? -19.989 12.995 8.990 1.00 93.19 291 ALA A CA 1
ATOM 2373 C C . ALA A 1 291 ? -20.023 12.072 10.219 1.00 93.19 291 ALA A C 1
ATOM 2375 O O . ALA A 1 291 ? -19.705 10.895 10.103 1.00 93.19 291 ALA A O 1
ATOM 2376 N N . GLU A 1 292 ? -20.456 12.577 11.377 1.00 93.44 292 GLU A N 1
ATOM 2377 C CA . GLU A 1 292 ? -20.595 11.773 12.597 1.00 93.44 292 GLU A CA 1
ATOM 2378 C C . GLU A 1 292 ? -21.694 10.721 12.433 1.00 93.44 292 GLU A C 1
ATOM 2380 O O . GLU A 1 292 ? -21.478 9.554 12.744 1.00 93.44 292 GLU A O 1
ATOM 2385 N N . LYS A 1 293 ? -22.838 11.098 11.849 1.00 95.88 293 LYS A N 1
ATOM 2386 C CA . LYS A 1 293 ? -23.925 10.162 11.545 1.00 95.88 293 LYS A CA 1
ATOM 2387 C C . LYS A 1 293 ? -23.447 8.985 10.695 1.00 95.88 293 LYS A C 1
ATOM 2389 O O . LYS A 1 293 ? -23.804 7.848 10.983 1.00 95.88 293 LYS A O 1
ATOM 2394 N N . HIS A 1 294 ? -22.635 9.248 9.670 1.00 95.56 294 HIS A N 1
ATOM 2395 C CA . HIS A 1 294 ? -22.049 8.199 8.838 1.00 95.56 294 HIS A CA 1
ATOM 2396 C C . HIS A 1 294 ? -21.132 7.270 9.648 1.00 95.56 294 HIS A C 1
ATOM 2398 O O . HIS A 1 294 ? -21.289 6.057 9.563 1.00 95.56 294 HIS A O 1
ATOM 2404 N N . MET A 1 295 ? -20.249 7.826 10.487 1.00 95.75 295 MET A N 1
ATOM 2405 C CA . MET A 1 295 ? -19.357 7.036 11.351 1.00 95.75 295 MET A CA 1
ATOM 2406 C C . MET A 1 295 ? -20.127 6.153 12.341 1.00 95.75 295 MET A C 1
ATOM 2408 O O . MET A 1 295 ? -19.751 5.006 12.557 1.00 95.75 295 MET A O 1
ATOM 2412 N N . LEU A 1 296 ? -21.198 6.675 12.949 1.00 96.75 296 LEU A N 1
ATOM 2413 C CA . LEU A 1 296 ? -22.019 5.917 13.895 1.00 96.75 296 LEU A CA 1
ATOM 2414 C C . LEU A 1 296 ? -22.790 4.788 13.192 1.00 96.75 296 LEU A C 1
ATOM 2416 O O . LEU A 1 296 ? -22.840 3.678 13.711 1.00 96.75 296 LEU A O 1
ATOM 2420 N N . LEU A 1 297 ? -23.345 5.043 12.000 1.00 95.94 297 LEU A N 1
ATOM 2421 C CA . LEU A 1 297 ? -24.006 4.011 11.190 1.00 95.94 297 LEU A CA 1
ATOM 2422 C C . LEU A 1 297 ? -23.037 2.897 10.776 1.00 95.94 297 LEU A C 1
ATOM 2424 O O . LEU A 1 297 ? -23.386 1.724 10.874 1.00 95.94 297 LEU A O 1
ATOM 2428 N N . GLU A 1 298 ? -21.822 3.255 10.352 1.00 95.81 298 GLU A N 1
ATOM 2429 C CA . GLU A 1 298 ? -20.764 2.288 10.038 1.00 95.81 298 GLU A CA 1
ATOM 2430 C C . GLU A 1 298 ? -20.411 1.436 11.266 1.00 95.81 298 GLU A C 1
ATOM 2432 O O . GLU A 1 298 ? -20.332 0.213 11.167 1.00 95.81 298 GLU A O 1
ATOM 2437 N N . ALA A 1 299 ? -20.277 2.061 12.439 1.00 96.81 299 ALA A N 1
ATOM 2438 C CA . ALA A 1 299 ? -19.979 1.362 13.684 1.00 96.81 299 ALA A CA 1
ATOM 2439 C C . ALA A 1 299 ? -21.101 0.410 14.129 1.00 96.81 299 ALA A C 1
ATOM 2441 O O . ALA A 1 299 ? -20.810 -0.685 14.600 1.00 96.81 299 ALA A O 1
ATOM 2442 N N . LEU A 1 300 ? -22.377 0.776 13.960 1.00 96.88 300 LEU A N 1
ATOM 2443 C CA . LEU A 1 300 ? -23.513 -0.091 14.312 1.00 96.88 300 LEU A CA 1
ATOM 2444 C C . LEU A 1 300 ? -23.515 -1.411 13.527 1.00 96.88 300 LEU A C 1
ATOM 2446 O O . LEU A 1 300 ? -23.945 -2.436 14.057 1.00 96.88 300 LEU A O 1
ATOM 2450 N N . ALA A 1 301 ? -22.986 -1.401 12.300 1.00 95.88 301 ALA A N 1
ATOM 2451 C CA . ALA A 1 301 ? -22.823 -2.591 11.467 1.00 95.88 301 ALA A CA 1
ATOM 2452 C C . ALA A 1 301 ? -21.659 -3.502 11.910 1.00 95.88 301 ALA A C 1
ATOM 2454 O O . ALA A 1 301 ? -21.442 -4.550 11.310 1.00 95.88 301 ALA A O 1
ATOM 2455 N N . GLN A 1 302 ? -20.900 -3.120 12.940 1.00 96.00 302 GLN A N 1
ATOM 2456 C CA . GLN A 1 302 ? -19.753 -3.879 13.453 1.00 96.00 302 GLN A CA 1
ATOM 2457 C C . GLN A 1 302 ? -20.102 -4.723 14.686 1.00 96.00 302 GLN A C 1
ATOM 2459 O O . GLN A 1 302 ? -19.201 -5.244 15.337 1.00 96.00 302 GLN A O 1
ATOM 2464 N N . THR A 1 303 ? -21.385 -4.840 15.039 1.00 95.69 303 THR A N 1
ATOM 2465 C CA . THR A 1 303 ? -21.820 -5.666 16.172 1.00 95.69 303 THR A CA 1
ATOM 2466 C C . THR A 1 303 ? -21.587 -7.150 15.900 1.00 95.69 303 THR A C 1
ATOM 2468 O O . THR A 1 303 ? -21.825 -7.632 14.799 1.00 95.69 303 THR A O 1
ATOM 2471 N N . GLU A 1 304 ? -21.168 -7.900 16.915 1.00 93.81 304 GLU A N 1
ATOM 2472 C CA . GLU A 1 304 ? -21.052 -9.362 16.822 1.00 93.81 304 GLU A CA 1
ATOM 2473 C C . GLU A 1 304 ? -22.323 -10.084 17.300 1.00 93.81 304 GLU A C 1
ATOM 2475 O O . GLU A 1 304 ? -22.397 -11.310 17.276 1.00 93.81 304 GLU A O 1
ATOM 2480 N N . VAL A 1 305 ? -23.353 -9.335 17.716 1.00 94.88 305 VAL A N 1
ATOM 2481 C CA . VAL A 1 305 ? -24.618 -9.873 18.229 1.00 94.88 305 VAL A CA 1
ATOM 2482 C C . VAL A 1 305 ? -25.640 -9.979 17.085 1.00 94.88 305 VAL A C 1
ATOM 2484 O O . VAL A 1 305 ? -26.206 -8.961 16.678 1.00 94.88 305 VAL A O 1
ATOM 2487 N N . PRO A 1 306 ? -25.970 -11.189 16.583 1.00 93.19 306 PRO A N 1
ATOM 2488 C CA . PRO A 1 306 ? -26.662 -11.334 15.298 1.00 93.19 306 PRO A CA 1
ATOM 2489 C C . PRO A 1 306 ? -28.049 -10.683 15.209 1.00 93.19 306 PRO A C 1
ATOM 2491 O O . PRO A 1 306 ? -28.466 -10.235 14.145 1.00 93.19 306 PRO A O 1
ATOM 2494 N N . TRP A 1 307 ? -28.798 -10.627 16.312 1.00 93.25 307 TRP A N 1
ATOM 2495 C CA . TRP A 1 307 ? -30.156 -10.075 16.301 1.00 93.25 307 TRP A CA 1
ATOM 2496 C C . TRP A 1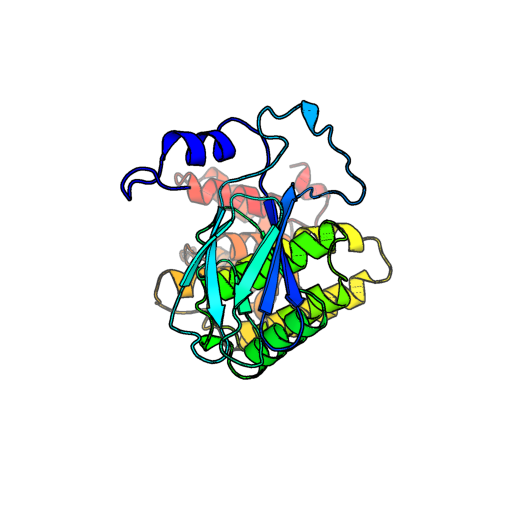 307 ? -30.187 -8.538 16.278 1.00 93.25 307 TRP A C 1
ATOM 2498 O O . TRP A 1 307 ? -31.215 -7.969 15.918 1.00 93.25 307 TRP A O 1
ATOM 2508 N N . LEU A 1 308 ? -29.077 -7.863 16.606 1.00 93.06 308 LEU A N 1
ATOM 2509 C CA . LEU A 1 308 ? -28.980 -6.401 16.537 1.00 93.06 308 LEU A CA 1
ATOM 2510 C C . LEU A 1 308 ? -28.908 -5.879 15.094 1.00 93.06 308 LEU A C 1
ATOM 2512 O O . LEU A 1 308 ? -29.234 -4.721 14.863 1.00 93.06 308 LEU A O 1
ATOM 2516 N N . PHE A 1 309 ? -28.571 -6.724 14.114 1.00 86.62 309 PHE A N 1
ATOM 2517 C CA . PHE A 1 309 ? -28.597 -6.352 12.693 1.00 86.62 309 PHE A CA 1
ATOM 2518 C C . PHE A 1 309 ? -30.006 -6.139 12.125 1.00 86.62 309 PHE A C 1
ATOM 2520 O O . PHE A 1 309 ? -30.153 -5.505 11.085 1.00 86.62 309 PHE A O 1
ATOM 2527 N N . TRP A 1 310 ? -31.030 -6.695 12.776 1.00 83.38 310 TRP A N 1
ATOM 2528 C CA . TRP A 1 310 ? -32.408 -6.719 12.271 1.00 83.38 310 TRP A CA 1
ATOM 2529 C C . TRP A 1 310 ? -33.328 -5.684 12.935 1.00 83.38 310 TRP A C 1
ATOM 2531 O O . TRP A 1 310 ? -34.539 -5.720 12.713 1.00 83.38 310 TRP A O 1
ATOM 2541 N N . ARG A 1 311 ? -32.775 -4.804 13.777 1.00 72.94 311 ARG A N 1
ATOM 2542 C CA . ARG A 1 311 ? -33.490 -3.698 14.431 1.00 72.94 311 ARG A CA 1
ATOM 2543 C C . ARG A 1 311 ? -33.509 -2.443 13.567 1.00 72.94 311 ARG A C 1
ATOM 2545 O O . ARG A 1 311 ? -34.544 -1.742 13.624 1.00 72.94 311 ARG A O 1
#

Organism: Octopus bimaculoides (NCBI:txid37653)

Secondary structure (DSSP, 8-state):
--BTTB--HHHHHHHHHSSSS-EEEEEEEETTTEEEEEEEE--SSTT----GGGSTTTT---EEEEEEETTEEEEEEEEEE-SSEEEEE-SSSS-EEESGGG-SSSEEEE-HHHHHHHHHHHHHHGGGS-HHHHHHHHHHHHHHHHTTSS-HHHHHHHHGGGGG---HHHHHHHHHHHHHHHHHHTTSTTHHHHHHHHHHHHHHHHTTS-SS----HHHHHHHHHHHHHHHHTT-HHHHHHHHHHHHHHHHH-PPPPTTTHHHHHHHHHHT--HHHHHHHHHHHHH---HHHHHHHHHHHTT-S-GGGGG-

Radius of gyration: 23.65 Å; chains: 1; bounding box: 62×43×64 Å